Protein AF-A0A368GK93-F1 (afdb_monomer_lite)

Organism: Ancylostoma caninum (NCBI:txid29170)

Radius of gyration: 18.08 Å; chains: 1; bounding box: 50×43×51 Å

Secondary structure (DSSP, 8-state):
--S-GGG--------B---S-HHHHHH-GGGTB-------SS-EEP-HHHHHHHHHHHHHHHHHHHHT-SGGGGS-HHHHHHHHHHHHHHHHHHHHHHHHHHHT-SSEEEETTEEE-TTT---HHHHHHHHHHHHHIIIIIIHHHHHHT--HHHHHHHHHHHHHS----TT--------HHHHHHHHHHHHHHHHHHHHHHHHH-TTS-HHHHHHHHHHHHTTHHHHHHHHHHHHHHHHHHHHTTGGG--SHHHHHHHTTTT---

InterPro domains:
  IPR000536 Nuclear hormone receptor, ligand-binding domain [PF00104] (40-228)
  IPR000536 Nuclear hormone receptor, ligand-binding domain [PS51843] (17-260)
  IPR000536 Nuclear hormone receptor, ligand-binding domain [SM00430] (53-231)
  IPR035500 Nuclear hormone receptor-like domain superfamily [G3DSA:1.10.565.10] (20-251)
  IPR035500 Nuclear hormone receptor-like domain superfamily [SSF48508] (15-231)
  IPR052499 Caenorhabditis elegans Nuclear Hormone Receptors [PTHR47630] (11-260)

Sequence (265 aa):
YCDAPHESYYEATPSCSIDVSIEEAFHFPQKISTRLPTETSNSRQITLTNLKRMWCRLVSHYFEWVGGVPELRLMDVRERIKLVTRQLCKIICLTISFWTYQRGHDGLILGSGICFNPKENQDEVIRNYVNSLASVIHTHVISTFRRIGLTREEYLLLKLVVLFERELNIFITLDVYFLPADRLIMESALTKYRSALVSHVKCSHPDLDHEAVLQRILALLGALPYLEILSQLDNMHLADMILRNNGNMQGRLTNEIHLNSIRID

pLDDT: mean 86.74, std 15.81, range [33.06, 98.12]

Structure (mmCIF, N/CA/C/O backbone):
data_AF-A0A368GK93-F1
#
_entry.id   AF-A0A368GK93-F1
#
loop_
_atom_site.group_PDB
_atom_site.id
_atom_site.type_symbol
_atom_site.label_atom_id
_atom_site.label_alt_id
_atom_site.label_comp_id
_atom_site.label_asym_id
_atom_site.label_entity_id
_atom_site.label_seq_id
_atom_site.pdbx_PDB_ins_code
_atom_site.Cartn_x
_atom_site.Cartn_y
_atom_site.Cartn_z
_atom_site.occupancy
_atom_site.B_iso_or_equiv
_atom_site.auth_seq_id
_atom_site.auth_comp_id
_atom_site.auth_asym_id
_atom_site.auth_atom_id
_atom_site.pdbx_PDB_model_num
ATOM 1 N N . TYR A 1 1 ? 5.737 -15.023 2.058 1.00 43.75 1 TYR A N 1
ATOM 2 C CA . TYR A 1 1 ? 4.668 -15.164 1.050 1.00 43.75 1 TYR A CA 1
ATOM 3 C C . TYR A 1 1 ? 3.451 -14.358 1.516 1.00 43.75 1 TYR A C 1
ATOM 5 O O . TYR A 1 1 ? 2.493 -14.907 2.040 1.00 43.75 1 TYR A O 1
ATOM 13 N N . CYS A 1 2 ? 3.532 -13.025 1.442 1.00 49.34 2 CYS A N 1
ATOM 14 C CA . CYS A 1 2 ? 2.523 -12.118 2.024 1.00 49.34 2 CYS A CA 1
ATOM 15 C C . CYS A 1 2 ? 1.422 -11.733 1.020 1.00 49.34 2 CYS A C 1
ATOM 17 O O . CYS A 1 2 ? 0.350 -11.304 1.421 1.00 49.34 2 CYS A O 1
ATOM 19 N N . ASP A 1 3 ? 1.662 -11.983 -0.273 1.00 53.28 3 ASP A N 1
ATOM 20 C CA . ASP A 1 3 ? 0.740 -11.699 -1.381 1.00 53.28 3 ASP A CA 1
ATOM 21 C C . ASP A 1 3 ? 0.106 -12.982 -1.978 1.00 53.28 3 ASP A C 1
ATOM 23 O O . ASP A 1 3 ? -0.399 -12.969 -3.102 1.00 53.28 3 ASP A O 1
ATOM 27 N N . ALA A 1 4 ? 0.153 -14.112 -1.254 1.00 50.59 4 ALA A N 1
ATOM 28 C CA . ALA A 1 4 ? -0.620 -15.326 -1.560 1.00 50.59 4 ALA A CA 1
ATOM 29 C C . ALA A 1 4 ? -1.392 -15.774 -0.311 1.00 50.59 4 ALA A C 1
ATOM 31 O O . ALA A 1 4 ? -0.887 -16.527 0.524 1.00 50.59 4 ALA A O 1
ATOM 32 N N . PRO A 1 5 ? -2.623 -15.279 -0.147 1.00 46.50 5 PRO A N 1
ATOM 33 C CA . PRO A 1 5 ? -3.379 -15.496 1.077 1.00 46.50 5 PRO A CA 1
ATOM 34 C C . PRO A 1 5 ? -3.780 -16.939 1.367 1.00 46.50 5 PRO A C 1
ATOM 36 O O . PRO A 1 5 ? -4.055 -17.283 2.512 1.00 46.50 5 PRO A O 1
ATOM 39 N N . HIS A 1 6 ? -3.826 -17.767 0.326 1.00 46.34 6 HIS A N 1
ATOM 40 C CA . HIS A 1 6 ? -4.166 -19.185 0.398 1.00 46.34 6 HIS A CA 1
ATOM 41 C C . HIS A 1 6 ? -3.009 -20.053 0.918 1.00 46.34 6 HIS A C 1
ATOM 43 O O . HIS A 1 6 ? -3.220 -21.219 1.222 1.00 46.34 6 HIS A O 1
ATOM 49 N N . GLU A 1 7 ? -1.804 -19.491 1.054 1.00 44.47 7 GLU A N 1
ATOM 50 C CA . GLU A 1 7 ? -0.596 -20.201 1.500 1.00 44.47 7 GLU A CA 1
ATOM 51 C C . GLU A 1 7 ? -0.250 -19.918 2.976 1.00 44.47 7 GLU A C 1
ATOM 53 O O . GLU A 1 7 ? 0.848 -20.212 3.451 1.00 44.47 7 GLU A O 1
ATOM 58 N N . SER A 1 8 ? -1.165 -19.286 3.718 1.00 44.84 8 SER A N 1
ATOM 59 C CA . SER A 1 8 ? -0.974 -18.965 5.133 1.00 44.84 8 SER A CA 1
ATOM 60 C C . SER A 1 8 ? -1.467 -20.101 6.036 1.00 44.84 8 SER A C 1
ATOM 62 O O . SER A 1 8 ? -2.668 -20.326 6.140 1.00 44.84 8 SER A O 1
ATOM 64 N N . TYR A 1 9 ? -0.546 -20.763 6.743 1.00 44.50 9 TYR A N 1
ATOM 65 C CA . TYR A 1 9 ? -0.817 -21.873 7.678 1.00 44.50 9 TYR A CA 1
ATOM 66 C C . TYR A 1 9 ? -1.166 -21.436 9.117 1.00 44.50 9 TYR A C 1
ATOM 68 O O . TYR A 1 9 ? -0.935 -22.181 10.065 1.00 44.50 9 TYR A O 1
ATOM 76 N N . TYR A 1 10 ? -1.660 -20.215 9.315 1.00 45.31 10 TYR A N 1
ATOM 77 C CA . TYR A 1 10 ? -1.874 -19.653 10.654 1.00 45.31 10 TYR A CA 1
ATOM 78 C C . TYR A 1 10 ? -3.334 -19.760 11.103 1.00 45.31 10 TYR A C 1
ATOM 80 O O . TYR A 1 10 ? -4.256 -19.675 10.289 1.00 45.31 10 TYR A O 1
ATOM 88 N N . GLU A 1 11 ? -3.534 -19.931 12.413 1.00 44.00 11 GLU A N 1
ATOM 89 C CA . GLU A 1 11 ? -4.861 -20.013 13.020 1.00 44.00 11 GLU A CA 1
ATOM 90 C C . GLU A 1 11 ? -5.635 -18.695 12.916 1.00 44.00 11 GLU A C 1
ATOM 92 O O . GLU A 1 11 ? -5.134 -17.593 13.154 1.00 44.00 11 GLU A O 1
ATOM 97 N N . ALA A 1 12 ? -6.913 -18.843 12.585 1.00 51.06 12 ALA A N 1
ATOM 98 C CA . ALA A 1 12 ? -7.830 -17.755 12.353 1.00 51.06 12 ALA A CA 1
ATOM 99 C C . ALA A 1 12 ? -8.392 -17.183 13.663 1.00 51.06 12 ALA A C 1
ATOM 101 O O . ALA A 1 12 ? -9.357 -17.729 14.195 1.00 51.06 12 ALA A O 1
ATOM 102 N N . THR A 1 13 ? -7.868 -16.056 14.162 1.00 56.31 13 THR A N 1
ATOM 103 C CA . THR A 1 13 ? -8.457 -15.390 15.342 1.00 56.31 13 THR A CA 1
ATOM 104 C C . THR A 1 13 ? -9.177 -14.079 14.991 1.00 56.31 13 THR A C 1
ATOM 106 O O . THR A 1 13 ? -8.752 -13.329 14.108 1.00 56.31 13 THR A O 1
ATOM 109 N N . PRO A 1 14 ? -10.296 -13.755 15.666 1.00 60.03 14 PRO A N 1
ATOM 110 C CA . PRO A 1 14 ? -10.999 -12.488 15.479 1.00 60.03 14 PRO A CA 1
ATOM 111 C C . PRO A 1 14 ? -10.329 -11.310 16.205 1.00 60.03 14 PRO A C 1
ATOM 113 O O . PRO A 1 14 ? -10.809 -10.181 16.057 1.00 60.03 14 PRO A O 1
ATOM 116 N N . SER A 1 15 ? -9.274 -11.560 16.992 1.00 73.31 15 SER A N 1
ATOM 117 C CA . SER A 1 15 ? -8.585 -10.545 17.786 1.00 73.31 15 SER A CA 1
ATOM 118 C C . SER A 1 15 ? -7.744 -9.617 16.916 1.00 73.31 15 SER A C 1
ATOM 120 O O . SER A 1 15 ? -6.998 -10.052 16.036 1.00 73.31 15 SER A O 1
ATOM 122 N N . CYS A 1 16 ? -7.868 -8.320 17.183 1.00 87.00 16 CYS A N 1
ATOM 123 C CA . CYS A 1 16 ? -6.962 -7.314 16.661 1.00 87.00 16 CYS A CA 1
ATOM 124 C C . CYS A 1 16 ? -6.719 -6.233 17.717 1.00 87.00 16 CYS A C 1
ATOM 126 O O . CYS A 1 16 ? -7.646 -5.852 18.439 1.00 87.00 16 CYS A O 1
ATOM 128 N N . SER A 1 17 ? -5.478 -5.761 17.801 1.00 90.88 17 SER A N 1
ATOM 129 C CA . SER A 1 17 ? -5.040 -4.726 18.730 1.00 90.88 17 SER A CA 1
ATOM 130 C C . SER A 1 17 ? -4.442 -3.548 17.973 1.00 90.88 17 SER A C 1
ATOM 132 O O . SER A 1 17 ? -3.663 -3.716 17.040 1.00 90.88 17 SER A O 1
ATOM 134 N N . ILE A 1 18 ? -4.806 -2.351 18.416 1.00 93.88 18 ILE A N 1
ATOM 135 C CA . ILE A 1 18 ? -4.227 -1.077 17.973 1.00 93.88 18 ILE A CA 1
ATOM 136 C C . ILE A 1 18 ? -3.489 -0.382 19.127 1.00 93.88 18 ILE A C 1
ATOM 138 O O . ILE A 1 18 ? -2.988 0.726 18.966 1.00 93.88 18 ILE A O 1
ATOM 142 N N . ASP A 1 19 ? -3.394 -1.046 20.281 1.00 95.38 19 ASP A N 1
ATOM 143 C CA . ASP A 1 19 ? -2.783 -0.543 21.514 1.00 95.38 19 ASP A CA 1
ATOM 144 C C . ASP A 1 19 ? -1.356 -1.085 21.666 1.00 95.38 19 ASP A C 1
ATOM 146 O O . ASP A 1 19 ? -0.966 -1.633 22.693 1.00 95.38 19 ASP A O 1
ATOM 150 N N . VAL A 1 20 ? -0.585 -0.969 20.588 1.00 94.06 20 VAL A N 1
ATOM 151 C CA . VAL A 1 20 ? 0.824 -1.373 20.477 1.00 94.06 20 VAL A CA 1
ATOM 152 C C . VAL A 1 20 ? 1.620 -0.208 19.893 1.00 94.06 20 VAL A C 1
ATOM 154 O O . VAL A 1 20 ? 1.038 0.633 19.207 1.00 94.06 20 VAL A O 1
ATOM 157 N N . SER A 1 21 ? 2.924 -0.112 20.164 1.00 94.75 21 SER A N 1
ATOM 158 C CA . SER A 1 21 ? 3.746 0.897 19.476 1.00 94.75 21 SER A CA 1
ATOM 159 C C . SER A 1 21 ? 4.031 0.491 18.030 1.00 94.75 21 SER A C 1
ATOM 161 O O . SER A 1 21 ? 3.963 -0.689 17.676 1.00 94.75 21 SER A O 1
ATOM 163 N N . ILE A 1 22 ? 4.408 1.454 17.195 1.00 94.06 22 ILE A N 1
ATOM 164 C CA . ILE A 1 22 ? 4.837 1.210 15.819 1.00 94.06 22 ILE A CA 1
ATOM 165 C C . ILE A 1 22 ? 6.091 0.345 15.749 1.00 94.06 22 ILE A C 1
ATOM 167 O O . ILE A 1 22 ? 6.195 -0.528 14.892 1.00 94.06 22 ILE A O 1
ATOM 171 N N . GLU A 1 23 ? 7.016 0.524 16.690 1.00 92.75 23 GLU A N 1
ATOM 172 C CA . GLU A 1 23 ? 8.227 -0.287 16.802 1.00 92.75 23 GLU A CA 1
ATOM 173 C C . GLU A 1 23 ? 7.872 -1.741 17.121 1.00 92.75 23 GLU A C 1
ATOM 175 O O . GLU A 1 23 ? 8.391 -2.659 16.486 1.00 92.75 23 GLU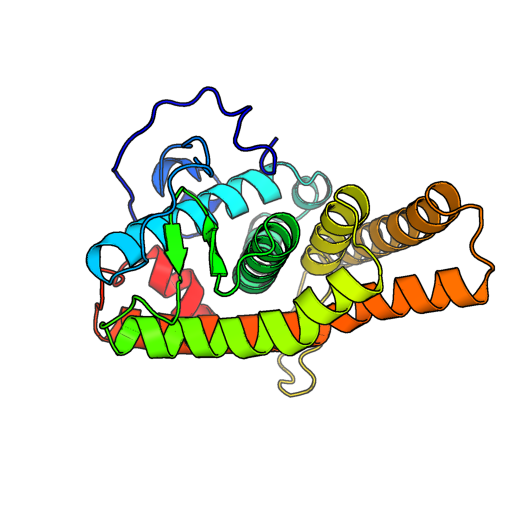 A O 1
ATOM 180 N N . GLU A 1 24 ? 6.961 -1.969 18.069 1.00 92.50 24 GLU A N 1
ATOM 181 C CA . GLU A 1 24 ? 6.497 -3.312 18.410 1.00 92.50 24 GLU A CA 1
ATOM 182 C C . GLU A 1 24 ? 5.725 -3.954 17.261 1.00 92.50 24 GLU A C 1
ATOM 184 O O . GLU A 1 24 ? 5.967 -5.115 16.944 1.00 92.50 24 GLU A O 1
ATOM 189 N N . ALA A 1 25 ? 4.815 -3.208 16.636 1.00 93.06 25 ALA A N 1
ATOM 190 C CA . ALA A 1 25 ? 4.013 -3.661 15.508 1.00 93.06 25 ALA A CA 1
ATOM 191 C C . ALA A 1 25 ? 4.876 -4.034 14.297 1.00 93.06 25 ALA A C 1
ATOM 193 O O . ALA A 1 25 ? 4.627 -5.047 13.648 1.00 93.06 25 ALA A O 1
ATOM 194 N N . PHE A 1 26 ? 5.912 -3.241 14.025 1.00 91.25 26 PHE A N 1
ATOM 195 C CA . PHE A 1 26 ? 6.843 -3.479 12.933 1.00 91.25 26 PHE A CA 1
ATOM 196 C C . PHE A 1 26 ? 7.664 -4.761 13.139 1.00 91.25 26 PHE A C 1
ATOM 198 O O . PHE A 1 26 ? 7.832 -5.542 12.205 1.00 91.25 26 PHE A O 1
ATOM 205 N N . HIS A 1 27 ? 8.162 -5.007 14.357 1.00 89.69 27 HIS A N 1
ATOM 206 C CA . HIS A 1 27 ? 8.935 -6.220 14.658 1.00 89.69 27 HIS A CA 1
ATOM 207 C C . HIS A 1 27 ? 8.051 -7.455 14.874 1.00 89.69 27 HIS A C 1
ATOM 209 O O . HIS A 1 27 ? 8.488 -8.577 14.613 1.00 89.69 27 HIS A O 1
ATOM 215 N N . PHE A 1 28 ? 6.817 -7.260 15.345 1.00 89.88 28 PHE A N 1
ATOM 216 C CA . PHE A 1 28 ? 5.883 -8.325 15.695 1.00 89.88 28 PHE A CA 1
ATOM 217 C C . PHE A 1 28 ? 4.471 -8.048 15.139 1.00 89.88 28 PHE A C 1
ATOM 219 O O . PHE A 1 28 ? 3.548 -7.776 15.917 1.00 89.88 28 PHE A O 1
ATOM 226 N N . PRO A 1 29 ? 4.254 -8.167 13.811 1.00 89.38 29 PRO A N 1
ATOM 227 C CA . PRO A 1 29 ? 2.961 -7.883 13.173 1.00 89.38 29 PRO A CA 1
ATOM 228 C C . PRO A 1 29 ? 1.787 -8.698 13.735 1.00 89.38 29 PRO A C 1
ATOM 230 O O . PRO A 1 29 ? 0.637 -8.251 13.707 1.00 89.38 29 PRO A O 1
ATOM 233 N N . GLN A 1 30 ? 2.070 -9.872 14.305 1.00 86.62 30 GLN A N 1
ATOM 234 C CA . GLN A 1 30 ? 1.096 -10.740 14.965 1.00 86.62 30 GLN A CA 1
ATOM 235 C C . GLN A 1 30 ? 0.475 -10.125 16.226 1.00 86.62 30 GLN A C 1
ATOM 237 O O . GLN A 1 30 ? -0.598 -10.556 16.644 1.00 86.62 30 GLN A O 1
ATOM 242 N N . LYS A 1 31 ? 1.118 -9.115 16.836 1.00 88.38 31 LYS A N 1
ATOM 243 C CA . LYS A 1 31 ? 0.533 -8.359 17.953 1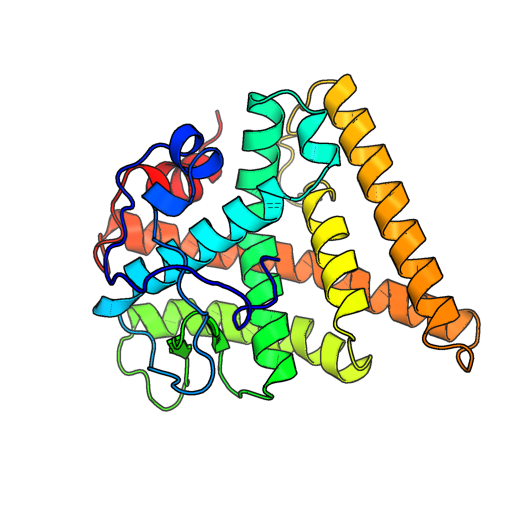.00 88.38 31 LYS A CA 1
ATOM 244 C C . LYS A 1 31 ? -0.642 -7.484 17.501 1.00 88.38 31 LYS A C 1
ATOM 246 O O . LYS A 1 31 ? -1.516 -7.194 18.312 1.00 88.38 31 LYS A O 1
ATOM 251 N N . ILE A 1 32 ? -0.675 -7.081 16.226 1.00 90.00 32 ILE A N 1
ATOM 252 C CA . ILE A 1 32 ? -1.785 -6.312 15.645 1.00 90.00 32 ILE A CA 1
ATOM 253 C C . ILE A 1 32 ? -2.940 -7.242 15.306 1.00 90.00 32 ILE A C 1
ATOM 255 O O . ILE A 1 32 ? -4.084 -6.974 15.654 1.00 90.00 32 ILE A O 1
ATOM 259 N N . SER A 1 33 ? -2.659 -8.330 14.594 1.00 85.25 33 SER A N 1
ATOM 260 C CA . SER A 1 33 ? -3.648 -9.332 14.213 1.00 85.25 33 SER A CA 1
ATOM 261 C C . SER A 1 33 ? -2.936 -10.632 13.872 1.00 85.25 33 SER A C 1
ATOM 263 O O . SER A 1 33 ? -1.869 -10.608 13.264 1.00 85.25 33 SER A O 1
ATOM 265 N N . THR A 1 34 ? -3.520 -11.773 14.235 1.00 73.31 34 THR A N 1
ATOM 266 C CA . THR A 1 34 ? -3.008 -13.070 13.778 1.00 73.31 34 THR A CA 1
ATOM 267 C C . THR A 1 34 ? -3.191 -13.200 12.274 1.00 73.31 34 THR A C 1
ATOM 269 O O . THR A 1 34 ? -4.225 -12.792 11.735 1.00 73.31 34 THR A O 1
ATOM 272 N N . ARG A 1 35 ? -2.234 -13.842 11.608 1.00 63.50 35 ARG A N 1
ATOM 273 C CA . ARG A 1 35 ? -2.302 -14.069 10.171 1.00 63.50 35 ARG A CA 1
ATOM 274 C C . ARG A 1 35 ? -3.505 -14.954 9.845 1.00 63.50 35 ARG A C 1
ATOM 276 O O . ARG A 1 35 ? -3.579 -16.114 10.225 1.00 63.50 35 ARG A O 1
ATOM 283 N N . LEU A 1 36 ? -4.472 -14.379 9.154 1.00 57.16 36 LEU A N 1
ATOM 284 C CA . LEU A 1 36 ? -5.614 -15.092 8.609 1.00 57.16 36 LEU A CA 1
ATOM 285 C C . LEU A 1 36 ? -5.351 -15.353 7.130 1.00 57.16 36 LEU A C 1
ATOM 287 O O . LEU A 1 36 ? -4.729 -14.509 6.476 1.00 57.16 36 LEU A O 1
ATOM 291 N N . PRO A 1 37 ? -5.868 -16.448 6.554 1.00 55.50 37 PRO A N 1
ATOM 292 C CA . PRO A 1 37 ? -6.082 -16.467 5.120 1.00 55.50 37 PRO A CA 1
ATOM 293 C C . PRO A 1 37 ? -6.902 -15.222 4.768 1.00 55.50 37 PRO A C 1
ATOM 295 O O . PRO A 1 37 ? -7.939 -14.962 5.386 1.00 55.50 37 PRO A O 1
ATOM 298 N N . THR A 1 38 ? -6.441 -14.414 3.814 1.00 52.78 38 THR A N 1
ATOM 299 C CA . THR A 1 38 ? -7.261 -13.358 3.204 1.00 52.78 38 THR A CA 1
ATOM 300 C C . THR A 1 38 ? -8.354 -14.077 2.418 1.00 52.78 38 THR A C 1
ATOM 302 O O . THR A 1 38 ? -8.243 -14.300 1.214 1.00 52.78 38 THR A O 1
ATOM 305 N N . GLU A 1 39 ? -9.375 -14.548 3.133 1.00 53.62 39 GLU A N 1
ATOM 306 C CA . GLU A 1 39 ? -10.489 -15.261 2.542 1.00 53.62 39 GLU A CA 1
ATOM 307 C C . GLU A 1 39 ? -11.163 -14.298 1.578 1.00 53.62 39 GLU A C 1
ATOM 309 O O . GLU A 1 39 ? -11.397 -13.127 1.866 1.00 53.62 39 GLU A O 1
ATOM 314 N N . THR A 1 40 ? -11.327 -14.766 0.361 1.00 53.59 40 THR A N 1
ATOM 315 C CA . THR A 1 40 ? -11.512 -13.889 -0.782 1.00 53.59 40 THR A CA 1
ATOM 316 C C . THR A 1 40 ? -12.863 -14.243 -1.433 1.00 53.59 40 THR A C 1
ATOM 318 O O . THR A 1 40 ? -13.526 -13.402 -2.031 1.00 53.59 40 THR A O 1
ATOM 321 N N . SER A 1 41 ? -13.371 -15.454 -1.223 1.00 56.84 41 SER A N 1
ATOM 322 C CA . SER A 1 41 ? -14.670 -15.938 -1.701 1.00 56.84 41 SER A CA 1
ATOM 323 C C . SER A 1 41 ? -15.878 -15.341 -0.962 1.00 56.84 41 SER A C 1
ATOM 325 O O . SER A 1 41 ? -16.886 -15.058 -1.601 1.00 56.84 41 SER A O 1
ATOM 327 N N . ASN A 1 42 ? -15.780 -15.081 0.347 1.00 60.78 42 ASN A N 1
ATOM 328 C CA . ASN A 1 42 ? -16.882 -14.549 1.159 1.00 60.78 42 ASN A CA 1
ATOM 329 C C . ASN A 1 42 ? -16.689 -13.053 1.430 1.00 60.78 42 ASN A C 1
ATOM 331 O O . ASN A 1 42 ? -16.067 -12.667 2.418 1.00 60.78 42 ASN A O 1
ATOM 335 N N . SER A 1 43 ? -17.209 -12.205 0.541 1.00 72.44 43 SER A N 1
ATOM 336 C CA . SER A 1 43 ? -17.075 -10.750 0.668 1.00 72.44 43 SER A CA 1
ATOM 337 C C . SER A 1 43 ? -18.202 -10.180 1.536 1.00 72.44 43 SER A C 1
ATOM 339 O O . SER A 1 43 ? -19.369 -10.232 1.163 1.00 72.44 43 SER A O 1
ATOM 341 N N . ARG A 1 44 ? -17.857 -9.659 2.714 1.00 86.88 44 ARG A N 1
ATOM 342 C CA . ARG A 1 44 ? -18.753 -8.968 3.647 1.00 86.88 44 ARG A CA 1
ATOM 343 C C . ARG A 1 44 ? -18.606 -7.464 3.476 1.00 86.88 44 ARG A C 1
ATOM 345 O O . ARG A 1 44 ? -17.490 -6.964 3.369 1.00 86.88 44 ARG A O 1
ATOM 352 N N . GLN A 1 45 ? -19.717 -6.745 3.544 1.00 91.75 45 GLN A N 1
ATOM 353 C CA . GLN A 1 45 ? -19.706 -5.291 3.466 1.00 91.75 45 GLN A CA 1
ATOM 354 C C . GLN A 1 45 ? -18.934 -4.658 4.638 1.00 91.75 45 GLN A C 1
ATOM 356 O O . GLN A 1 45 ? -19.068 -5.071 5.796 1.00 91.75 45 GLN A O 1
ATOM 361 N N . ILE A 1 46 ? -18.126 -3.642 4.340 1.00 91.88 46 ILE A N 1
ATOM 362 C CA . ILE A 1 46 ? -17.446 -2.805 5.332 1.00 91.88 46 ILE A CA 1
ATOM 363 C C . ILE A 1 46 ? -18.468 -1.994 6.141 1.00 91.88 46 ILE A C 1
ATOM 365 O O . ILE A 1 46 ? -19.376 -1.370 5.595 1.00 91.88 46 ILE A O 1
ATOM 369 N N . THR A 1 47 ? -18.304 -1.992 7.457 1.00 92.62 47 THR A N 1
ATOM 370 C CA . THR A 1 47 ? -19.106 -1.240 8.424 1.00 92.62 47 THR A CA 1
ATOM 371 C C . THR A 1 47 ? -18.190 -0.653 9.493 1.00 92.62 47 THR A C 1
ATOM 373 O O . THR A 1 47 ? -17.051 -1.098 9.656 1.00 92.62 47 THR A O 1
ATOM 376 N N . LEU A 1 48 ? -18.682 0.295 10.297 1.00 92.12 48 LEU A N 1
ATOM 377 C CA . LEU A 1 48 ? -17.923 0.786 11.454 1.00 92.12 48 LEU A CA 1
ATOM 378 C C . LEU A 1 48 ? -17.521 -0.348 12.411 1.00 92.12 48 LEU A C 1
ATOM 380 O O . LEU A 1 48 ? -16.433 -0.324 12.979 1.00 92.12 48 LEU A O 1
ATOM 384 N N . THR A 1 49 ? -18.350 -1.386 12.554 1.00 90.00 49 THR A N 1
ATOM 385 C CA . THR A 1 49 ? -18.076 -2.522 13.449 1.00 90.00 49 THR A CA 1
ATOM 386 C C . THR A 1 49 ? -16.888 -3.372 12.995 1.00 90.00 49 THR A C 1
ATOM 388 O O . THR A 1 49 ? -16.196 -3.955 13.830 1.00 90.00 49 THR A O 1
ATOM 391 N N . ASN A 1 50 ? -16.645 -3.485 11.684 1.00 89.62 50 ASN A N 1
ATOM 392 C CA . ASN A 1 50 ? -15.553 -4.298 11.139 1.00 89.62 50 ASN A CA 1
ATOM 393 C C . ASN A 1 50 ? -14.367 -3.472 10.597 1.00 89.62 50 ASN A C 1
ATOM 395 O O . ASN A 1 50 ? -13.353 -4.073 10.233 1.00 89.62 50 ASN A O 1
ATOM 399 N N . LEU A 1 51 ? -14.443 -2.135 10.646 1.00 91.94 51 LEU A N 1
ATOM 400 C CA . LEU A 1 51 ? -13.389 -1.190 10.255 1.00 91.94 51 LEU A CA 1
ATOM 401 C C . LEU A 1 51 ? -12.048 -1.477 10.940 1.00 91.94 51 LEU A C 1
ATOM 403 O O . LEU A 1 51 ? -11.058 -1.734 10.259 1.00 91.94 51 LEU A O 1
ATOM 407 N N . LYS A 1 52 ? -12.021 -1.522 12.279 1.00 92.38 52 LYS A N 1
ATOM 408 C CA . LYS A 1 52 ? -10.798 -1.801 13.055 1.00 92.38 52 LYS A CA 1
ATOM 409 C C . LYS A 1 52 ? -10.130 -3.107 12.637 1.00 92.38 52 LYS A C 1
ATOM 411 O O . LYS A 1 52 ? -8.917 -3.180 12.468 1.00 92.38 52 LYS A O 1
ATOM 416 N N . ARG A 1 53 ? -10.936 -4.148 12.427 1.00 88.69 53 ARG A N 1
ATOM 417 C CA . ARG A 1 53 ? -10.455 -5.466 12.006 1.00 88.69 53 ARG A CA 1
ATOM 418 C C . ARG A 1 53 ? -9.890 -5.437 10.585 1.00 88.69 53 ARG A C 1
ATOM 420 O O . ARG A 1 53 ? -8.873 -6.079 10.346 1.00 88.69 53 ARG A O 1
ATOM 427 N N . MET A 1 54 ? -10.544 -4.733 9.661 1.00 89.50 54 MET A N 1
ATOM 428 C CA . MET A 1 54 ? -10.042 -4.526 8.299 1.00 89.50 54 MET A CA 1
ATOM 429 C C . MET A 1 54 ? -8.674 -3.835 8.341 1.00 89.50 54 MET A C 1
ATOM 431 O O . MET A 1 54 ? -7.698 -4.380 7.826 1.00 89.50 54 MET A O 1
ATOM 435 N N . TRP A 1 55 ? -8.589 -2.714 9.061 1.00 93.62 55 TRP A N 1
ATOM 436 C CA . TRP A 1 55 ? -7.374 -1.916 9.193 1.00 93.62 55 TRP A CA 1
ATOM 437 C C . TRP A 1 55 ? -6.213 -2.719 9.795 1.00 93.62 55 TRP A C 1
ATOM 439 O O . TRP A 1 55 ? -5.152 -2.829 9.185 1.00 93.62 55 TRP A O 1
ATOM 449 N N . CYS A 1 56 ? -6.438 -3.378 10.938 1.00 91.88 56 CYS A N 1
ATOM 450 C CA . CYS A 1 56 ? -5.429 -4.201 11.612 1.00 91.88 56 CYS A CA 1
ATOM 451 C C . CYS A 1 56 ? -4.820 -5.257 10.690 1.00 91.88 56 CYS A C 1
ATOM 453 O O . CYS A 1 56 ? -3.619 -5.516 10.736 1.00 91.88 56 CYS A O 1
ATOM 455 N N . ARG A 1 57 ? -5.650 -5.895 9.861 1.00 87.75 57 ARG A N 1
ATOM 456 C CA . ARG A 1 57 ? -5.188 -6.947 8.956 1.00 87.75 57 ARG A CA 1
ATOM 457 C C . ARG A 1 57 ? -4.361 -6.375 7.819 1.00 87.75 57 ARG A C 1
ATOM 459 O O . ARG A 1 57 ? -3.302 -6.921 7.536 1.00 87.75 57 ARG A O 1
ATOM 466 N N . LEU A 1 58 ? -4.798 -5.277 7.202 1.00 90.50 58 LEU A N 1
ATOM 467 C CA . LEU A 1 58 ? -4.016 -4.611 6.157 1.00 90.50 58 LEU A CA 1
ATOM 468 C C . LEU A 1 58 ? -2.649 -4.161 6.682 1.00 90.50 58 LEU A C 1
ATOM 470 O O . LEU A 1 58 ? -1.635 -4.426 6.039 1.00 90.50 58 LEU A O 1
ATOM 474 N N . VAL A 1 59 ? -2.609 -3.561 7.874 1.00 93.44 59 VAL A N 1
ATOM 475 C CA . VAL A 1 59 ? -1.364 -3.100 8.504 1.00 93.44 59 VAL A CA 1
ATOM 476 C C . VAL A 1 59 ? -0.464 -4.265 8.914 1.00 93.44 59 VAL A C 1
ATOM 478 O O . VAL A 1 59 ? 0.735 -4.231 8.650 1.00 93.44 59 VAL A O 1
ATOM 481 N N . SER A 1 60 ? -1.024 -5.328 9.497 1.00 91.19 60 SER A N 1
ATOM 482 C CA . SER A 1 60 ? -0.260 -6.532 9.841 1.00 91.19 60 SER A CA 1
ATOM 483 C C . SER A 1 60 ? 0.347 -7.180 8.590 1.00 91.19 60 SER A C 1
ATOM 485 O O . SER A 1 60 ? 1.557 -7.391 8.533 1.00 91.19 60 SER A O 1
ATOM 487 N N . HIS A 1 61 ? -0.449 -7.384 7.532 1.00 87.81 61 HIS A N 1
ATOM 488 C CA . HIS A 1 61 ? 0.037 -7.916 6.255 1.00 87.81 61 HIS A CA 1
ATOM 489 C C . HIS A 1 61 ? 1.110 -7.032 5.615 1.00 87.81 61 HIS A C 1
ATOM 491 O O . HIS A 1 61 ? 2.075 -7.543 5.041 1.00 87.81 61 HIS A O 1
ATOM 497 N N . TYR A 1 62 ? 0.960 -5.711 5.714 1.00 93.75 62 TYR A N 1
ATOM 498 C CA . TYR A 1 62 ? 1.971 -4.772 5.256 1.00 93.75 62 TYR A CA 1
ATOM 499 C C . TYR A 1 62 ? 3.290 -4.950 6.018 1.00 93.75 62 TYR A C 1
ATOM 501 O O . TYR A 1 62 ? 4.336 -5.097 5.381 1.00 93.75 62 TYR A O 1
ATOM 509 N N . PHE A 1 63 ? 3.253 -5.009 7.354 1.00 93.62 63 PHE A N 1
ATOM 510 C CA . PHE A 1 63 ? 4.463 -5.199 8.155 1.00 93.62 63 PHE A CA 1
ATOM 511 C C . PHE A 1 63 ? 5.123 -6.569 7.938 1.00 93.62 63 PHE A C 1
ATOM 513 O O . PHE A 1 63 ? 6.348 -6.659 7.842 1.00 93.62 63 PHE A O 1
ATOM 520 N N . GLU A 1 64 ? 4.337 -7.631 7.750 1.00 90.25 64 GLU A N 1
ATOM 521 C CA . GLU A 1 64 ? 4.868 -8.935 7.335 1.00 90.25 64 GLU A CA 1
ATOM 522 C C . GLU A 1 64 ? 5.560 -8.862 5.966 1.00 90.25 64 GLU A C 1
ATOM 524 O O . GLU A 1 64 ? 6.617 -9.462 5.762 1.00 90.25 64 GLU A O 1
ATOM 529 N N . TRP A 1 65 ? 4.969 -8.143 5.006 1.00 92.69 65 TRP A N 1
ATOM 530 C CA . TRP A 1 65 ? 5.531 -7.981 3.665 1.00 92.69 65 TRP A CA 1
ATOM 531 C C . TRP A 1 65 ? 6.864 -7.228 3.689 1.00 92.69 65 TRP A C 1
ATOM 533 O O . TRP A 1 65 ? 7.845 -7.733 3.138 1.00 92.69 65 TRP A O 1
ATOM 543 N N . VAL A 1 66 ? 6.944 -6.083 4.376 1.00 94.12 66 VAL A N 1
ATOM 544 C CA . VAL A 1 66 ? 8.205 -5.322 4.483 1.00 94.12 66 VAL A CA 1
ATOM 545 C C . VAL A 1 66 ? 9.288 -6.101 5.235 1.00 94.12 66 VAL A C 1
ATOM 547 O O . VAL A 1 66 ? 10.456 -6.006 4.872 1.00 94.12 66 VAL A O 1
ATOM 550 N N . GLY A 1 67 ? 8.935 -6.955 6.205 1.00 91.38 67 GLY A N 1
ATOM 551 C CA . GLY A 1 67 ? 9.896 -7.853 6.866 1.00 91.38 67 GLY A CA 1
ATOM 552 C C . GLY A 1 67 ? 10.584 -8.846 5.909 1.00 91.38 67 GLY A C 1
ATOM 553 O O . GLY A 1 67 ? 11.685 -9.344 6.183 1.00 91.38 67 GLY A O 1
ATOM 554 N N . GLY A 1 68 ? 9.960 -9.111 4.757 1.00 91.25 68 GLY A N 1
ATOM 555 C CA . GLY A 1 68 ? 10.509 -9.921 3.671 1.00 91.25 68 GLY A CA 1
ATOM 556 C C . GLY A 1 68 ? 11.419 -9.169 2.692 1.00 91.25 68 GLY A C 1
ATOM 557 O O . GLY A 1 68 ? 12.058 -9.823 1.870 1.00 91.25 68 GLY A O 1
ATOM 558 N N . VAL A 1 69 ? 11.506 -7.836 2.761 1.00 95.62 69 VAL A N 1
ATOM 559 C CA . VAL A 1 69 ? 12.302 -7.024 1.825 1.00 95.62 69 VAL A CA 1
ATOM 560 C C . VAL A 1 69 ? 13.767 -6.988 2.283 1.00 95.62 69 VAL A C 1
ATOM 562 O O . VAL A 1 69 ? 14.057 -6.487 3.373 1.00 95.62 69 VAL A O 1
ATOM 565 N N . PRO A 1 70 ? 14.717 -7.517 1.490 1.00 95.38 70 PRO A N 1
ATOM 566 C CA . PRO A 1 70 ? 16.087 -7.716 1.951 1.00 95.38 70 PRO A CA 1
ATOM 567 C C . PRO A 1 70 ? 16.843 -6.404 2.172 1.00 95.38 70 PRO A C 1
ATOM 569 O O . PRO A 1 70 ? 17.601 -6.309 3.134 1.00 95.38 70 PRO A O 1
ATOM 572 N N . GLU A 1 71 ? 16.621 -5.379 1.346 1.00 96.31 71 GLU A N 1
ATOM 573 C CA . GLU A 1 71 ? 17.337 -4.102 1.457 1.00 96.31 71 GLU A CA 1
ATOM 574 C C . GLU A 1 71 ? 17.018 -3.368 2.766 1.00 96.31 71 GLU A C 1
ATOM 576 O O . GLU A 1 71 ? 17.898 -2.737 3.344 1.00 96.31 71 GLU A O 1
ATOM 581 N N . LEU A 1 72 ? 15.810 -3.541 3.315 1.00 95.19 72 LEU A N 1
ATOM 582 C CA . LEU A 1 72 ? 15.449 -2.971 4.615 1.00 95.19 72 LEU A CA 1
ATOM 583 C C . LEU A 1 72 ? 16.277 -3.561 5.771 1.00 95.19 72 LEU A C 1
ATOM 585 O O . LEU A 1 72 ? 16.376 -2.959 6.836 1.00 95.19 72 LEU A O 1
ATOM 589 N N . ARG A 1 73 ? 16.901 -4.734 5.609 1.00 94.94 73 ARG A N 1
ATOM 590 C CA . ARG A 1 73 ? 17.781 -5.311 6.644 1.00 94.94 73 ARG A CA 1
ATOM 591 C C . ARG A 1 73 ? 19.130 -4.604 6.734 1.00 94.94 73 ARG A C 1
ATOM 593 O O . ARG A 1 73 ? 19.816 -4.769 7.735 1.00 94.94 73 ARG A O 1
ATOM 600 N N . LEU A 1 74 ? 19.496 -3.858 5.695 1.00 96.12 74 LEU A N 1
ATOM 601 C CA . LEU A 1 74 ? 20.749 -3.110 5.615 1.00 96.12 74 LEU A CA 1
ATOM 602 C C . LEU A 1 74 ? 20.627 -1.708 6.225 1.00 96.12 74 LEU A C 1
ATOM 604 O O . LEU A 1 74 ? 21.643 -1.059 6.447 1.00 96.12 74 LEU A O 1
ATOM 608 N N . MET A 1 75 ? 19.397 -1.250 6.460 1.00 94.94 75 MET A N 1
ATOM 609 C CA . MET A 1 75 ? 19.098 0.079 6.980 1.00 94.94 75 MET A CA 1
ATOM 610 C C . MET A 1 75 ? 19.163 0.130 8.506 1.00 94.94 75 MET A C 1
ATOM 612 O O . MET A 1 75 ? 18.888 -0.869 9.184 1.00 94.94 75 MET A O 1
ATOM 616 N N . ASP A 1 76 ? 19.431 1.319 9.046 1.00 95.00 76 ASP A N 1
ATOM 617 C CA . ASP A 1 76 ? 19.233 1.587 10.469 1.00 95.00 76 ASP A CA 1
ATOM 618 C C . ASP A 1 76 ? 17.763 1.357 10.861 1.00 95.00 76 ASP A C 1
ATOM 620 O O . ASP A 1 76 ? 16.835 1.642 10.100 1.00 95.00 76 ASP A O 1
ATOM 624 N N . VAL A 1 77 ? 17.528 0.841 12.073 1.00 92.38 77 VAL A N 1
ATOM 625 C CA . VAL A 1 77 ? 16.179 0.511 12.561 1.00 92.38 77 VAL A CA 1
ATOM 626 C C . VAL A 1 77 ? 15.239 1.717 12.518 1.00 92.38 77 VAL A C 1
ATOM 628 O O . VAL A 1 77 ? 14.078 1.557 12.132 1.00 92.38 77 VAL A O 1
ATOM 631 N N . ARG A 1 78 ? 15.712 2.912 12.891 1.00 91.50 78 ARG A N 1
ATOM 632 C CA . ARG A 1 78 ? 14.876 4.118 12.937 1.00 91.50 78 ARG A CA 1
ATOM 633 C C . ARG A 1 78 ? 14.572 4.621 11.534 1.00 91.50 78 ARG A C 1
ATOM 635 O O . ARG A 1 78 ? 13.422 4.938 11.240 1.00 91.50 78 ARG A O 1
ATOM 642 N N . GLU A 1 79 ? 15.575 4.641 10.659 1.00 90.81 79 GLU A N 1
ATOM 643 C CA . GLU A 1 79 ? 15.412 5.026 9.252 1.00 90.81 79 GLU A CA 1
ATOM 644 C C . GLU A 1 79 ? 14.483 4.060 8.511 1.00 90.81 79 GLU A C 1
ATOM 646 O O . GLU A 1 79 ? 13.595 4.476 7.766 1.00 90.81 79 GLU A O 1
ATOM 651 N N . ARG A 1 80 ? 14.591 2.764 8.802 1.00 92.31 80 ARG A N 1
ATOM 652 C CA . ARG A 1 80 ? 13.676 1.747 8.290 1.00 92.31 80 ARG A CA 1
ATOM 653 C C . ARG A 1 80 ? 12.240 1.995 8.725 1.00 92.31 80 ARG A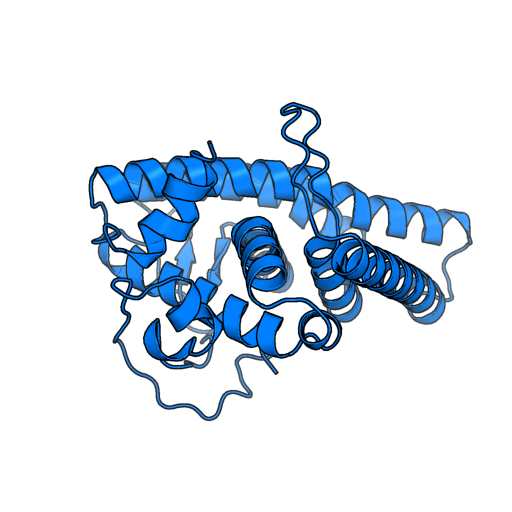 C 1
ATOM 655 O O . ARG A 1 80 ? 11.366 2.028 7.863 1.00 92.31 80 ARG A O 1
ATOM 662 N N . ILE A 1 81 ? 11.987 2.173 10.027 1.00 92.12 81 ILE A N 1
ATOM 663 C CA . ILE A 1 81 ? 10.638 2.451 10.554 1.00 92.12 81 ILE A CA 1
ATOM 664 C C . ILE A 1 81 ? 10.079 3.733 9.930 1.00 92.12 81 ILE A C 1
ATOM 666 O O . ILE A 1 81 ? 8.921 3.757 9.512 1.00 92.12 81 ILE A O 1
ATOM 670 N N . LYS A 1 82 ? 10.906 4.772 9.782 1.00 90.31 82 LYS A N 1
ATOM 671 C CA . LYS A 1 82 ? 10.536 6.022 9.109 1.00 90.31 82 LYS A CA 1
ATOM 672 C C . LYS A 1 82 ? 10.075 5.771 7.670 1.00 90.31 82 LYS A C 1
ATOM 674 O O . LYS A 1 82 ? 8.997 6.230 7.296 1.00 90.31 82 LYS A O 1
ATOM 679 N N . LEU A 1 83 ? 10.845 5.014 6.884 1.00 91.69 83 LEU A N 1
ATOM 680 C CA . LEU A 1 83 ? 10.491 4.668 5.506 1.00 91.69 83 LEU A CA 1
ATOM 681 C C . LEU A 1 83 ? 9.190 3.860 5.441 1.00 91.69 83 LEU A C 1
ATOM 683 O O . LEU A 1 83 ? 8.259 4.249 4.737 1.00 91.69 83 LEU A O 1
ATOM 687 N N . VAL A 1 84 ? 9.099 2.754 6.188 1.00 92.56 84 VAL A N 1
ATOM 688 C CA . VAL A 1 84 ? 7.931 1.869 6.086 1.00 92.56 84 VAL A CA 1
ATOM 689 C C . VAL A 1 84 ? 6.651 2.537 6.572 1.00 92.56 84 VAL A C 1
ATOM 691 O O . VAL A 1 84 ? 5.596 2.294 5.997 1.00 92.56 84 VAL A O 1
ATOM 694 N N . THR A 1 85 ? 6.711 3.416 7.566 1.00 91.31 85 THR A N 1
ATOM 695 C CA . THR A 1 85 ? 5.514 4.119 8.049 1.00 91.31 85 THR A CA 1
ATOM 696 C C . THR A 1 85 ? 4.976 5.078 6.992 1.00 91.31 85 THR A C 1
ATOM 698 O O . THR A 1 85 ? 3.775 5.117 6.746 1.00 91.31 85 THR A O 1
ATOM 701 N N . ARG A 1 86 ? 5.865 5.793 6.294 1.00 89.19 86 ARG A N 1
ATOM 702 C CA . ARG A 1 86 ? 5.495 6.753 5.240 1.00 89.19 86 ARG A CA 1
ATOM 703 C C . ARG A 1 86 ? 4.902 6.101 4.001 1.00 89.19 86 ARG A C 1
ATOM 705 O O . ARG A 1 86 ? 4.042 6.673 3.342 1.00 89.19 86 ARG A O 1
ATOM 712 N N . GLN A 1 87 ? 5.362 4.900 3.670 1.00 92.38 87 GLN A N 1
ATOM 713 C CA . GLN A 1 87 ? 4.893 4.181 2.485 1.00 92.38 87 GLN A CA 1
ATOM 714 C C . GLN A 1 87 ? 3.654 3.324 2.753 1.00 92.38 87 GLN A C 1
ATOM 716 O O . GLN A 1 87 ? 3.044 2.823 1.810 1.00 92.38 87 GLN A O 1
ATOM 721 N N . LEU A 1 88 ? 3.257 3.171 4.020 1.00 94.19 88 LEU A N 1
ATOM 722 C CA . LEU A 1 88 ? 2.195 2.264 4.446 1.00 94.19 88 LEU A CA 1
ATOM 723 C C . LEU A 1 88 ? 0.890 2.501 3.680 1.00 94.19 88 LEU A C 1
ATOM 725 O O . LEU A 1 88 ? 0.397 1.582 3.025 1.00 94.19 88 LEU A O 1
ATOM 729 N N . CYS A 1 89 ? 0.361 3.727 3.695 1.00 94.00 89 CYS A N 1
ATOM 730 C CA . CYS A 1 89 ? -0.936 4.019 3.078 1.00 94.00 89 CYS A CA 1
ATOM 731 C C . CYS A 1 89 ? -0.890 3.844 1.553 1.00 94.00 89 CYS A C 1
ATOM 733 O O . CYS A 1 89 ? -1.801 3.253 0.971 1.00 94.00 89 CYS A O 1
ATOM 735 N N . LYS A 1 90 ? 0.212 4.248 0.905 1.00 94.81 90 LYS A N 1
ATOM 736 C CA . LYS A 1 90 ? 0.437 4.048 -0.538 1.00 94.81 90 LYS A CA 1
ATOM 737 C C . LYS A 1 90 ? 0.424 2.574 -0.919 1.00 94.81 90 LYS A C 1
ATOM 739 O O . LYS A 1 90 ? -0.274 2.177 -1.852 1.00 94.81 90 LYS A O 1
ATOM 744 N N . ILE A 1 91 ? 1.169 1.750 -0.186 1.00 96.31 91 ILE A N 1
ATOM 745 C CA . ILE A 1 91 ? 1.283 0.315 -0.460 1.00 96.31 91 ILE A CA 1
ATOM 746 C C . ILE A 1 91 ? -0.034 -0.411 -0.168 1.00 96.31 91 ILE A C 1
ATOM 748 O O . ILE A 1 91 ? -0.426 -1.298 -0.935 1.00 96.31 91 ILE A O 1
ATOM 752 N N . ILE A 1 92 ? -0.747 -0.031 0.896 1.00 95.31 92 ILE A N 1
ATOM 753 C CA . ILE A 1 92 ? -2.078 -0.569 1.196 1.00 95.31 92 ILE A CA 1
ATOM 754 C C . ILE A 1 92 ? -3.065 -0.208 0.077 1.00 95.31 92 ILE A C 1
ATOM 756 O O . ILE A 1 92 ? -3.718 -1.102 -0.463 1.00 95.31 92 ILE A O 1
ATOM 760 N N . CYS A 1 93 ? -3.117 1.055 -0.352 1.00 96.75 93 CYS A N 1
ATOM 761 C CA . CYS A 1 93 ? -3.992 1.496 -1.442 1.00 96.75 93 CYS A CA 1
ATOM 762 C C . CYS A 1 93 ? -3.653 0.819 -2.779 1.00 96.75 93 CYS A C 1
ATOM 764 O O . CYS A 1 93 ? -4.554 0.400 -3.511 1.00 96.75 93 CYS A O 1
ATOM 766 N N . LEU A 1 94 ? -2.365 0.635 -3.086 1.00 97.38 94 LEU A N 1
ATOM 767 C CA . LEU A 1 94 ? -1.915 -0.121 -4.256 1.00 97.38 94 LEU A CA 1
ATOM 768 C C . LEU A 1 94 ? -2.371 -1.589 -4.186 1.00 97.38 94 LEU A C 1
ATOM 770 O O . LEU A 1 94 ? -2.814 -2.159 -5.183 1.00 97.38 94 LEU A O 1
ATOM 774 N N . THR A 1 95 ? -2.314 -2.194 -3.000 1.00 95.56 95 THR A N 1
ATOM 775 C CA . THR A 1 95 ? -2.765 -3.573 -2.765 1.00 95.56 95 THR A CA 1
ATOM 776 C C . THR A 1 95 ? -4.278 -3.711 -2.946 1.00 95.56 95 THR A C 1
ATOM 778 O O . THR A 1 95 ? -4.725 -4.610 -3.658 1.00 95.56 95 THR A O 1
ATOM 781 N N . ILE A 1 96 ? -5.067 -2.787 -2.390 1.00 95.12 96 ILE A N 1
ATOM 782 C CA . ILE A 1 96 ? -6.524 -2.716 -2.602 1.00 95.12 96 ILE A CA 1
ATOM 783 C C . ILE A 1 96 ? -6.842 -2.562 -4.095 1.00 95.12 96 ILE A C 1
ATOM 785 O O . ILE A 1 96 ? -7.701 -3.272 -4.625 1.00 95.12 96 ILE A O 1
ATOM 789 N N . SER A 1 97 ? -6.119 -1.682 -4.793 1.00 97.06 97 SER A N 1
ATOM 790 C CA . SER A 1 97 ? -6.297 -1.435 -6.230 1.00 97.06 97 SER A CA 1
ATOM 791 C C . SER A 1 97 ? -6.058 -2.699 -7.055 1.00 97.06 97 SER A C 1
ATOM 793 O O . SER A 1 97 ? -6.882 -3.052 -7.898 1.00 97.06 97 SER A O 1
ATOM 795 N N . PHE A 1 98 ? -4.965 -3.418 -6.781 1.00 96.06 98 PHE A N 1
ATOM 796 C CA . PHE A 1 98 ? -4.627 -4.656 -7.482 1.00 96.06 98 PHE A CA 1
ATOM 797 C C . PHE A 1 98 ? -5.677 -5.750 -7.273 1.00 96.06 98 PHE A C 1
ATOM 799 O O . PHE A 1 98 ? -6.153 -6.332 -8.246 1.00 96.06 98 PHE A O 1
ATOM 806 N N . TRP A 1 99 ? -6.094 -6.008 -6.029 1.00 92.81 99 TRP A N 1
ATOM 807 C CA . TRP A 1 99 ? -7.091 -7.048 -5.752 1.00 92.81 99 TRP A CA 1
ATOM 808 C C . TRP A 1 99 ? -8.477 -6.705 -6.294 1.00 92.81 99 TRP A C 1
ATOM 810 O O . TRP A 1 99 ? -9.195 -7.594 -6.752 1.00 92.81 99 TRP A O 1
ATOM 820 N N . THR A 1 100 ? -8.845 -5.424 -6.285 1.00 94.25 100 THR A N 1
ATOM 821 C CA . THR A 1 100 ? -10.090 -4.947 -6.899 1.00 94.25 100 THR A CA 1
ATOM 822 C C . THR A 1 100 ? -10.052 -5.137 -8.418 1.00 94.25 100 THR A C 1
ATOM 824 O O . THR A 1 100 ? -11.005 -5.669 -8.988 1.00 94.25 100 THR A O 1
ATOM 827 N N . TYR A 1 101 ? -8.929 -4.795 -9.062 1.00 95.62 101 TYR A N 1
ATOM 828 C CA . TYR A 1 101 ? -8.693 -5.030 -10.489 1.00 95.62 101 TYR A CA 1
ATOM 829 C C . TYR A 1 101 ? -8.783 -6.517 -10.855 1.00 95.62 101 TYR A C 1
ATOM 831 O O . TYR A 1 101 ? -9.570 -6.874 -11.728 1.00 95.62 101 TYR A O 1
ATOM 839 N N . GLN A 1 102 ? -8.045 -7.382 -10.151 1.00 92.69 102 GLN A N 1
ATOM 840 C CA . GLN A 1 102 ? -8.004 -8.830 -10.405 1.00 92.69 102 GLN A CA 1
ATOM 841 C C . GLN A 1 102 ? -9.383 -9.493 -10.332 1.00 92.69 102 GLN A C 1
ATOM 843 O O . GLN A 1 102 ? -9.627 -10.504 -10.983 1.00 92.69 102 GLN A O 1
ATOM 848 N N . ARG A 1 103 ? -10.291 -8.932 -9.530 1.00 89.31 103 ARG A N 1
ATOM 849 C CA . ARG A 1 103 ? -11.641 -9.465 -9.318 1.00 89.31 103 ARG A CA 1
ATOM 850 C C . ARG A 1 103 ? -12.708 -8.816 -10.182 1.00 89.31 103 ARG A C 1
ATOM 852 O O . ARG A 1 103 ? -13.845 -9.272 -10.147 1.00 89.31 103 ARG A O 1
ATOM 859 N N . GLY A 1 104 ? -12.374 -7.740 -10.893 1.00 90.75 104 GLY A N 1
ATOM 860 C CA . GLY A 1 104 ? -13.356 -6.947 -11.628 1.00 90.75 104 GLY A CA 1
ATOM 861 C C . GLY A 1 104 ? -14.488 -6.416 -10.740 1.00 90.75 104 GLY A C 1
ATOM 862 O O . GLY A 1 104 ? -15.613 -6.308 -11.210 1.00 90.75 104 GLY A O 1
ATOM 863 N N . HIS A 1 105 ? -14.217 -6.131 -9.460 1.00 90.00 105 HIS A N 1
ATOM 864 C CA . HIS A 1 105 ? -15.247 -5.691 -8.511 1.00 90.00 105 HIS A CA 1
ATOM 865 C C . HIS A 1 105 ? -15.560 -4.201 -8.695 1.00 90.00 105 HIS A C 1
ATOM 867 O O . HIS A 1 105 ? -14.640 -3.387 -8.743 1.00 90.00 105 HIS A O 1
ATOM 873 N N . ASP A 1 106 ? -16.845 -3.839 -8.761 1.00 88.56 106 ASP A N 1
ATOM 874 C CA . ASP A 1 106 ? -17.298 -2.456 -9.009 1.00 88.56 106 ASP A CA 1
ATOM 875 C C . ASP A 1 106 ? -17.044 -1.503 -7.828 1.00 88.56 106 ASP A C 1
ATOM 877 O O . ASP A 1 1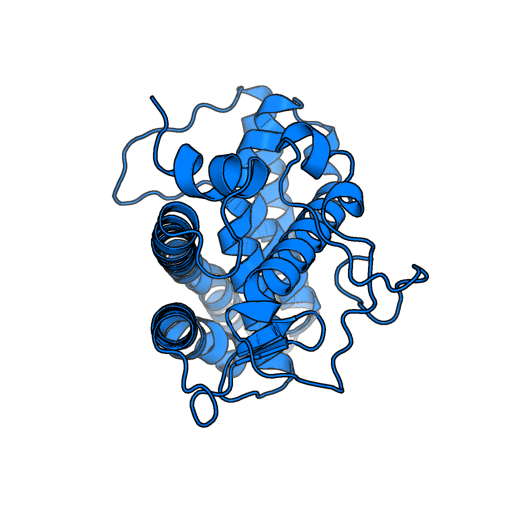06 ? -16.950 -0.291 -8.006 1.00 88.56 106 ASP A O 1
ATOM 881 N N . GLY A 1 107 ? -16.944 -2.032 -6.608 1.00 92.12 107 GLY A N 1
ATOM 882 C CA . GLY A 1 107 ? -16.574 -1.259 -5.422 1.00 92.12 107 GLY A CA 1
ATOM 883 C C . GLY A 1 107 ? -15.098 -1.436 -5.073 1.00 92.12 107 GLY A C 1
ATOM 884 O O . GLY A 1 107 ? -14.259 -1.370 -5.961 1.00 92.12 107 GLY A O 1
ATOM 885 N N . LEU A 1 108 ? -14.754 -1.684 -3.805 1.00 93.81 108 LEU A N 1
ATOM 886 C CA . LEU A 1 108 ? -13.366 -1.964 -3.399 1.00 93.81 108 LEU A CA 1
ATOM 887 C C . LEU A 1 108 ? -13.235 -3.295 -2.659 1.00 93.81 108 LEU A C 1
ATOM 889 O O . LEU A 1 108 ? -14.077 -3.649 -1.836 1.00 93.81 108 LEU A O 1
ATOM 893 N N . ILE A 1 109 ? -12.147 -4.015 -2.920 1.00 91.38 109 ILE A N 1
ATOM 894 C CA . ILE A 1 109 ? -11.741 -5.198 -2.159 1.00 91.38 109 ILE A CA 1
ATOM 895 C C . ILE A 1 109 ? -10.730 -4.755 -1.101 1.00 91.38 109 ILE A C 1
ATOM 897 O O . ILE A 1 109 ? -9.557 -4.549 -1.396 1.00 91.38 109 ILE A O 1
ATOM 901 N N . LEU A 1 110 ? -11.193 -4.623 0.143 1.00 88.06 110 LEU A N 1
ATOM 902 C CA . LEU A 1 110 ? -10.402 -4.133 1.282 1.00 88.06 110 LEU A CA 1
ATOM 903 C C . LEU A 1 110 ? -9.605 -5.255 1.974 1.00 88.06 110 LEU A C 1
ATOM 905 O O . LEU A 1 110 ? -8.946 -5.037 2.985 1.00 88.06 110 LEU A O 1
ATOM 909 N N . GLY A 1 111 ? -9.670 -6.469 1.424 1.00 78.00 111 GLY A N 1
ATOM 910 C CA . GLY A 1 111 ? -9.001 -7.653 1.943 1.00 78.00 111 GLY A CA 1
ATOM 911 C C . GLY A 1 111 ? -9.759 -8.340 3.082 1.00 78.00 111 GLY A C 1
ATOM 912 O O . GLY A 1 111 ? -10.701 -7.825 3.675 1.00 78.00 111 GLY A O 1
ATOM 913 N N . SER A 1 112 ? -9.324 -9.557 3.394 1.00 71.06 112 SER A N 1
ATOM 914 C CA . SER A 1 112 ? -9.774 -10.376 4.528 1.00 71.06 112 SER A CA 1
ATOM 915 C C . SER A 1 112 ? -11.279 -10.644 4.571 1.00 71.06 112 SER A C 1
ATOM 917 O O . SER A 1 112 ? -11.897 -10.581 5.638 1.00 71.06 112 SER A O 1
ATOM 919 N N . GLY A 1 113 ? -11.867 -10.894 3.403 1.00 75.62 113 GLY A N 1
ATOM 920 C CA . GLY A 1 113 ? -13.299 -11.116 3.240 1.00 75.62 113 GLY A CA 1
ATOM 921 C C . GLY A 1 113 ? -14.126 -9.855 3.451 1.00 75.62 113 GLY A C 1
ATOM 922 O O . GLY A 1 113 ? -15.318 -9.964 3.702 1.00 75.62 113 GLY A O 1
ATOM 923 N N . ILE A 1 114 ? -13.520 -8.665 3.404 1.00 86.25 114 ILE A N 1
ATOM 924 C CA . ILE A 1 114 ? -14.220 -7.387 3.519 1.00 86.25 114 ILE A CA 1
ATOM 925 C C . ILE A 1 114 ? -14.149 -6.663 2.177 1.00 86.25 114 ILE A C 1
ATOM 927 O O . ILE A 1 114 ? -13.085 -6.522 1.567 1.00 86.25 114 ILE A O 1
ATOM 931 N N . CYS A 1 115 ? -15.301 -6.205 1.710 1.00 91.19 115 CYS A N 1
ATOM 932 C CA . CYS A 1 115 ? -15.431 -5.387 0.521 1.00 91.19 115 CYS A CA 1
ATOM 933 C C . CYS A 1 115 ? -16.284 -4.157 0.812 1.00 91.19 115 CYS A C 1
ATOM 935 O O . CYS A 1 115 ? -16.957 -4.046 1.835 1.00 91.19 115 CYS A O 1
ATOM 937 N N . PHE A 1 116 ? -16.247 -3.231 -0.125 1.00 92.50 116 PHE A N 1
ATOM 938 C CA . PHE A 1 116 ? -17.200 -2.154 -0.231 1.00 92.50 116 PHE A CA 1
ATOM 939 C C . PHE A 1 116 ? -17.993 -2.348 -1.512 1.00 92.50 116 PHE A C 1
ATOM 941 O O . PHE A 1 116 ? -17.403 -2.480 -2.583 1.00 92.50 116 PHE A O 1
ATOM 948 N N . ASN A 1 117 ? -19.313 -2.366 -1.401 1.00 90.62 117 ASN A N 1
ATOM 949 C CA . ASN A 1 117 ? -20.247 -2.209 -2.503 1.00 90.62 117 ASN A CA 1
ATOM 950 C C . ASN A 1 117 ? -20.993 -0.872 -2.322 1.00 90.62 117 ASN A C 1
ATOM 952 O O . ASN A 1 117 ? -21.696 -0.717 -1.314 1.00 90.62 117 ASN A O 1
ATOM 956 N N . PRO A 1 118 ? -20.882 0.085 -3.265 1.00 84.62 118 PRO A N 1
ATOM 957 C CA . PRO A 1 118 ? -21.542 1.386 -3.148 1.00 84.62 118 PRO A CA 1
ATOM 958 C C . PRO A 1 118 ? -23.073 1.287 -3.095 1.00 84.62 118 PRO A C 1
ATOM 960 O O . PRO A 1 118 ? -23.718 2.192 -2.575 1.00 84.62 118 PRO A O 1
ATOM 963 N N . LYS A 1 119 ? -23.660 0.186 -3.584 1.00 85.69 119 LYS A N 1
ATOM 964 C CA . LYS A 1 119 ? -25.115 -0.043 -3.576 1.00 85.69 119 LYS A CA 1
ATOM 965 C C . LYS A 1 119 ? -25.650 -0.552 -2.233 1.00 85.69 119 LYS A C 1
ATOM 967 O O . LYS A 1 119 ? -26.852 -0.498 -2.008 1.00 85.69 119 LYS A O 1
ATOM 972 N N . GLU A 1 120 ? -24.781 -1.054 -1.354 1.00 82.88 120 GLU A N 1
ATOM 973 C CA . GLU A 1 120 ? -25.181 -1.751 -0.121 1.00 82.88 120 GLU A CA 1
ATOM 974 C C . GLU A 1 120 ? -24.829 -0.983 1.163 1.00 82.88 120 GLU A C 1
ATOM 976 O O . GLU A 1 120 ? -25.330 -1.327 2.231 1.00 82.88 120 GLU A O 1
ATOM 981 N N . ASN A 1 121 ? -23.962 0.042 1.112 1.00 72.25 121 ASN A N 1
ATOM 982 C CA . ASN A 1 121 ? -23.550 0.751 2.329 1.00 72.25 121 ASN A CA 1
ATOM 983 C C . ASN A 1 121 ? -24.494 1.891 2.714 1.00 72.25 121 ASN A C 1
ATOM 985 O O . ASN A 1 121 ? -24.576 2.906 2.017 1.00 72.25 121 ASN A O 1
ATOM 989 N N . GLN A 1 122 ? -25.126 1.768 3.879 1.00 72.50 122 GLN A N 1
ATOM 990 C CA . GLN A 1 122 ? -25.952 2.837 4.437 1.00 72.50 122 GLN A CA 1
ATOM 991 C C . GLN A 1 122 ? -25.194 3.753 5.409 1.00 72.50 122 GLN A C 1
ATOM 993 O O . GLN A 1 122 ? -25.620 4.891 5.599 1.00 72.50 122 GLN A O 1
ATOM 998 N N . ASP A 1 123 ? -24.052 3.320 5.953 1.00 87.94 123 ASP A N 1
ATOM 999 C CA . ASP A 1 123 ? -23.253 4.111 6.892 1.00 87.94 123 ASP A CA 1
ATOM 1000 C C . ASP A 1 123 ? -22.547 5.266 6.169 1.00 87.94 123 ASP A C 1
ATOM 1002 O O . ASP A 1 123 ? -21.736 5.057 5.265 1.00 87.94 123 ASP A O 1
ATOM 1006 N N . GLU A 1 124 ? -22.877 6.500 6.547 1.00 90.50 124 GLU A N 1
ATOM 1007 C CA . GLU A 1 124 ? -22.363 7.700 5.887 1.00 90.50 124 GLU A CA 1
ATOM 1008 C C . GLU A 1 124 ? -20.864 7.917 6.115 1.00 90.50 124 GLU A C 1
ATOM 1010 O O . GLU A 1 124 ? -20.165 8.321 5.187 1.00 90.50 124 GLU A O 1
ATOM 1015 N N . VAL A 1 125 ? -20.349 7.595 7.305 1.00 91.94 125 VAL A N 1
ATOM 1016 C CA . VAL A 1 125 ? -18.928 7.762 7.641 1.00 91.94 125 VAL A CA 1
ATOM 1017 C C . VAL A 1 125 ? -18.082 6.829 6.782 1.00 91.94 125 VAL A C 1
ATOM 1019 O O . VAL A 1 125 ? -17.131 7.265 6.129 1.00 91.94 125 VAL A O 1
ATOM 1022 N N . ILE A 1 126 ? -18.466 5.552 6.726 1.00 93.19 126 ILE A N 1
ATOM 1023 C CA . ILE A 1 126 ? -17.787 4.557 5.894 1.00 93.19 126 ILE A CA 1
ATOM 1024 C C . ILE A 1 126 ? -17.949 4.891 4.414 1.00 93.19 126 ILE A C 1
ATOM 1026 O O . ILE A 1 126 ? -16.979 4.825 3.664 1.00 93.19 126 ILE A O 1
ATOM 1030 N N . ARG A 1 127 ? -19.151 5.277 3.978 1.00 92.12 127 ARG A N 1
ATOM 1031 C CA . ARG A 1 127 ? -19.401 5.623 2.577 1.00 92.12 127 ARG A CA 1
ATOM 1032 C C . ARG A 1 127 ? -18.547 6.808 2.132 1.00 92.12 127 ARG A C 1
ATOM 1034 O O . ARG A 1 127 ? -17.956 6.724 1.063 1.00 92.12 127 ARG A O 1
ATOM 1041 N N . ASN A 1 128 ? -18.442 7.869 2.931 1.00 92.44 128 ASN A N 1
ATOM 1042 C CA . ASN A 1 128 ? -17.643 9.049 2.590 1.00 92.44 128 ASN A CA 1
ATOM 1043 C C . ASN A 1 128 ? -16.152 8.708 2.470 1.00 92.44 128 ASN A C 1
ATOM 1045 O O . ASN A 1 128 ? -15.515 9.102 1.496 1.00 92.44 128 ASN A O 1
ATOM 1049 N N . TYR A 1 129 ? -15.623 7.924 3.411 1.00 94.19 129 TYR A N 1
ATOM 1050 C CA . TYR A 1 129 ? -14.239 7.455 3.368 1.00 94.19 129 TYR A CA 1
ATOM 1051 C C . TYR A 1 129 ? -13.957 6.541 2.178 1.00 94.19 129 TYR A C 1
ATOM 1053 O O . TYR A 1 129 ? -13.019 6.762 1.419 1.00 94.19 129 TYR A O 1
ATOM 1061 N N . VAL A 1 130 ? -14.766 5.503 1.981 1.00 94.12 130 VAL A N 1
ATOM 1062 C CA . VAL A 1 130 ? -14.444 4.500 0.967 1.00 94.12 130 VAL A CA 1
ATOM 1063 C C . VAL A 1 130 ? -14.763 5.007 -0.442 1.00 94.12 130 VAL A C 1
ATOM 1065 O O . VAL A 1 130 ? -14.048 4.657 -1.377 1.00 94.12 130 VAL A O 1
ATOM 1068 N N . ASN A 1 131 ? -15.763 5.881 -0.620 1.00 93.88 131 ASN A N 1
ATOM 1069 C CA . ASN A 1 131 ? -16.035 6.499 -1.922 1.00 93.88 131 ASN A CA 1
ATOM 1070 C C . ASN A 1 131 ? -14.924 7.447 -2.374 1.00 93.88 131 ASN A C 1
ATOM 1072 O O . ASN A 1 131 ? -14.632 7.481 -3.571 1.00 93.88 131 ASN A O 1
ATOM 1076 N N . SER A 1 132 ? -14.310 8.211 -1.463 1.00 94.50 132 SER A N 1
ATOM 1077 C CA . SER A 1 132 ? -13.216 9.115 -1.838 1.00 94.50 132 SER A CA 1
ATOM 1078 C C . SER A 1 132 ? -12.020 8.325 -2.375 1.00 94.50 132 SER A C 1
ATOM 1080 O O . SER A 1 132 ? -11.497 8.652 -3.442 1.00 94.50 132 SER A O 1
ATOM 1082 N N . LEU A 1 133 ? -11.681 7.206 -1.726 1.00 96.75 133 LEU A N 1
ATOM 1083 C CA . LEU A 1 133 ? -10.676 6.264 -2.219 1.00 96.75 133 LEU A CA 1
ATOM 1084 C C . LEU A 1 133 ? -11.107 5.587 -3.528 1.00 96.75 133 LEU A C 1
ATOM 1086 O O . LEU A 1 133 ? -10.339 5.547 -4.489 1.00 96.75 133 LEU A O 1
ATOM 1090 N N . ALA A 1 134 ? -12.339 5.071 -3.592 1.00 96.00 134 ALA A N 1
ATOM 1091 C CA . ALA A 1 134 ? -12.844 4.330 -4.747 1.00 96.00 134 ALA A CA 1
ATOM 1092 C C . ALA A 1 134 ? -12.853 5.179 -6.020 1.00 96.00 134 ALA A C 1
ATOM 1094 O O . ALA A 1 134 ? -12.491 4.675 -7.083 1.00 96.00 134 ALA A O 1
ATOM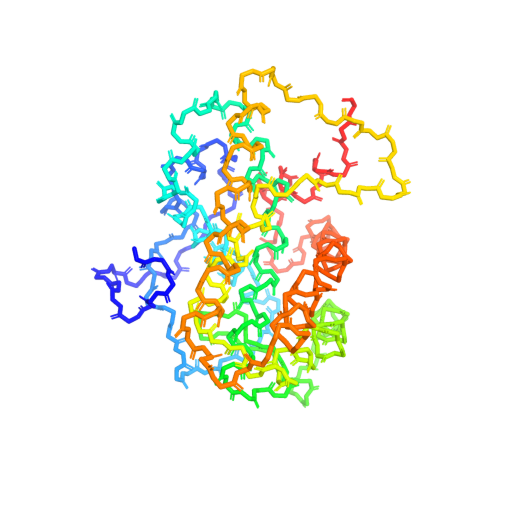 1095 N N . SER A 1 135 ? -13.208 6.461 -5.908 1.00 95.56 135 SER A N 1
ATOM 1096 C CA . SER A 1 135 ? -13.205 7.406 -7.026 1.00 95.56 135 SER A CA 1
ATOM 1097 C C . SER A 1 135 ? -11.825 7.498 -7.680 1.00 95.56 135 SER A C 1
ATOM 1099 O O . SER A 1 135 ? -11.694 7.299 -8.890 1.00 95.56 135 SER A O 1
ATOM 1101 N N . VAL A 1 136 ? -10.772 7.709 -6.884 1.00 97.44 136 VAL A N 1
ATOM 1102 C CA . VAL A 1 136 ? -9.398 7.830 -7.395 1.00 97.44 136 VAL A CA 1
ATOM 1103 C C . VAL A 1 136 ? -8.868 6.479 -7.885 1.00 97.44 136 VAL A C 1
ATOM 1105 O O . VAL A 1 136 ? -8.299 6.401 -8.978 1.00 97.44 136 VAL A O 1
ATOM 1108 N N . ILE A 1 137 ? -9.101 5.401 -7.123 1.00 97.94 137 ILE A N 1
ATOM 1109 C CA . ILE A 1 137 ? -8.659 4.045 -7.477 1.00 97.94 137 ILE A CA 1
ATOM 1110 C C . ILE A 1 137 ? -9.246 3.614 -8.824 1.00 97.94 137 ILE A C 1
ATOM 1112 O O . ILE A 1 137 ? -8.492 3.205 -9.705 1.00 97.94 137 ILE A O 1
ATOM 1116 N N . HIS A 1 138 ? -10.562 3.719 -9.022 1.00 97.31 138 HIS A N 1
ATOM 1117 C CA . HIS A 1 138 ? -11.193 3.289 -10.275 1.00 97.31 138 HIS A CA 1
ATOM 1118 C C . HIS A 1 138 ? -10.812 4.177 -11.454 1.00 97.31 138 HIS A C 1
ATOM 1120 O O . HIS A 1 138 ? -10.475 3.661 -12.523 1.00 97.31 138 HIS A O 1
ATOM 1126 N N . THR A 1 139 ? -10.833 5.496 -11.255 1.00 96.75 139 THR A N 1
ATOM 1127 C CA . THR A 1 139 ? -10.638 6.467 -12.340 1.00 96.75 139 THR A CA 1
ATOM 1128 C C . THR A 1 139 ? -9.210 6.469 -12.865 1.00 96.75 139 THR A C 1
ATOM 1130 O O . THR A 1 139 ? -9.014 6.570 -14.076 1.00 96.75 139 THR A O 1
ATOM 1133 N N . HIS A 1 140 ? -8.209 6.329 -11.993 1.00 96.69 140 HIS A N 1
ATOM 1134 C CA . HIS A 1 140 ? -6.812 6.549 -12.372 1.00 96.69 140 HIS A CA 1
ATOM 1135 C C . HIS A 1 140 ? -5.936 5.299 -12.276 1.00 96.69 140 HIS A C 1
ATOM 1137 O O . HIS A 1 140 ? -5.125 5.046 -13.169 1.00 96.69 140 HIS A O 1
ATOM 1143 N N . VAL A 1 141 ? -6.099 4.493 -11.223 1.00 97.75 141 VAL A N 1
ATOM 1144 C CA . VAL A 1 141 ? -5.221 3.340 -10.975 1.00 97.75 141 VAL A CA 1
ATOM 1145 C C . VAL A 1 141 ? -5.719 2.107 -11.731 1.00 97.75 141 VAL A C 1
ATOM 1147 O O . VAL A 1 141 ? -5.020 1.573 -12.590 1.00 97.75 141 VAL A O 1
ATOM 1150 N N . ILE A 1 142 ? -6.959 1.678 -11.481 1.00 97.56 142 ILE A N 1
ATOM 1151 C CA . ILE A 1 142 ? -7.545 0.488 -12.111 1.00 97.56 142 ILE A CA 1
ATOM 1152 C C . ILE A 1 142 ? -7.764 0.703 -13.609 1.00 97.56 142 ILE A C 1
ATOM 1154 O O . ILE A 1 142 ? -7.542 -0.225 -14.383 1.00 97.56 142 ILE A O 1
ATOM 1158 N N . SER A 1 143 ? -8.168 1.898 -14.048 1.00 97.00 143 SER A N 1
ATOM 1159 C CA . SER A 1 143 ? -8.273 2.214 -15.481 1.00 97.00 143 SER A CA 1
ATOM 1160 C C . SER A 1 143 ? -6.936 1.998 -16.202 1.00 97.00 143 SER A C 1
ATOM 1162 O O . SER A 1 143 ? -6.897 1.365 -17.260 1.00 97.00 143 SER A O 1
ATOM 1164 N N . THR A 1 144 ? -5.830 2.421 -15.584 1.00 97.38 144 THR A N 1
ATOM 1165 C CA . THR A 1 144 ? -4.472 2.178 -16.074 1.00 97.38 144 THR A CA 1
ATOM 1166 C C . THR A 1 144 ? -4.143 0.690 -16.071 1.00 97.38 144 THR A C 1
ATOM 1168 O O . THR A 1 144 ? -3.689 0.178 -17.092 1.00 97.38 144 THR A O 1
ATOM 1171 N N . PHE A 1 145 ? -4.433 -0.025 -14.978 1.00 97.75 145 PHE A N 1
ATOM 1172 C CA . PHE A 1 145 ? -4.175 -1.466 -14.868 1.00 97.75 145 PHE A CA 1
ATOM 1173 C C . PHE A 1 145 ? -4.930 -2.271 -15.926 1.00 97.75 145 PHE A C 1
ATOM 1175 O O . PHE A 1 145 ? -4.349 -3.163 -16.536 1.00 97.75 145 PHE A O 1
ATOM 1182 N N . ARG A 1 146 ? -6.194 -1.922 -16.195 1.00 97.38 146 ARG A N 1
ATOM 1183 C CA . ARG A 1 146 ? -7.006 -2.522 -17.262 1.00 97.38 146 ARG A CA 1
ATOM 1184 C C . ARG A 1 146 ? -6.431 -2.217 -18.639 1.00 97.38 146 ARG A C 1
ATOM 1186 O O . ARG A 1 146 ? -6.285 -3.134 -19.437 1.00 97.38 146 ARG A O 1
ATOM 1193 N N . ARG A 1 147 ? -6.066 -0.957 -18.902 1.00 96.00 147 ARG A N 1
ATOM 1194 C CA . ARG A 1 147 ? -5.506 -0.528 -20.193 1.00 96.00 147 ARG A CA 1
ATOM 1195 C C . ARG A 1 147 ? -4.236 -1.290 -20.556 1.00 96.00 147 ARG A C 1
ATOM 1197 O O . ARG A 1 147 ? -4.053 -1.625 -21.719 1.00 96.00 147 ARG A O 1
ATOM 1204 N N . ILE A 1 148 ? -3.366 -1.542 -19.580 1.00 95.62 148 ILE A N 1
ATOM 1205 C CA . ILE A 1 148 ? -2.122 -2.277 -19.822 1.00 95.62 148 ILE A CA 1
ATOM 1206 C C . ILE A 1 148 ? -2.269 -3.784 -19.585 1.00 95.62 148 ILE A C 1
ATOM 1208 O O . ILE A 1 148 ? -1.348 -4.526 -19.890 1.00 95.62 148 ILE A O 1
ATOM 1212 N N . GLY A 1 149 ? -3.381 -4.281 -19.044 1.00 95.94 149 GLY A N 1
ATOM 1213 C CA . GLY A 1 149 ? -3.465 -5.678 -18.612 1.00 95.94 149 GLY A CA 1
ATOM 1214 C C . GLY A 1 149 ? -2.361 -5.996 -17.600 1.00 95.94 149 GLY A C 1
ATOM 1215 O O . GLY A 1 149 ? -1.454 -6.776 -17.885 1.00 95.94 149 GLY A O 1
ATOM 1216 N N . LEU A 1 150 ? -2.382 -5.310 -16.454 1.00 97.00 150 LEU A N 1
ATOM 1217 C CA . LEU A 1 150 ? -1.359 -5.444 -15.416 1.00 97.00 150 LEU A CA 1
ATOM 1218 C C . LEU A 1 150 ? -1.228 -6.906 -14.966 1.00 97.00 150 LEU A C 1
ATOM 1220 O O . LEU A 1 150 ? -2.220 -7.540 -14.596 1.00 97.00 150 LEU A O 1
ATOM 1224 N N . THR A 1 151 ? 0.004 -7.406 -14.948 1.00 96.12 151 THR A N 1
ATOM 1225 C CA . THR A 1 151 ? 0.344 -8.742 -14.440 1.00 96.12 151 THR A CA 1
ATOM 1226 C C . THR A 1 151 ? 0.682 -8.708 -12.948 1.00 96.12 151 THR A C 1
ATOM 1228 O O . THR A 1 151 ? 0.942 -7.652 -12.362 1.00 96.12 151 THR A O 1
ATOM 1231 N N . ARG A 1 152 ? 0.688 -9.877 -12.299 1.00 95.62 152 ARG A N 1
ATOM 1232 C CA . ARG A 1 152 ? 1.037 -9.979 -10.875 1.00 95.62 152 ARG A CA 1
ATOM 1233 C C . ARG A 1 152 ? 2.500 -9.609 -10.637 1.00 95.62 152 ARG A C 1
ATOM 1235 O O . ARG A 1 152 ? 2.811 -8.943 -9.657 1.00 95.62 152 ARG A O 1
ATOM 1242 N N . GLU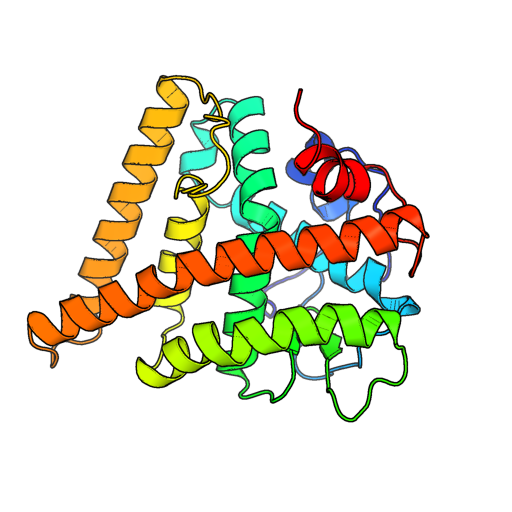 A 1 153 ? 3.386 -10.019 -11.529 1.00 96.88 153 GLU A N 1
ATOM 1243 C CA . GLU A 1 153 ? 4.825 -9.784 -11.464 1.00 96.88 153 GLU A CA 1
ATOM 1244 C C . GLU A 1 153 ? 5.140 -8.286 -11.573 1.00 96.88 153 GLU A C 1
ATOM 1246 O O . GLU A 1 153 ? 5.897 -7.751 -10.761 1.00 96.88 153 GLU A O 1
ATOM 1251 N N . GLU A 1 154 ? 4.489 -7.584 -12.507 1.00 97.69 154 GLU A N 1
ATOM 1252 C CA . GLU A 1 154 ? 4.582 -6.125 -12.627 1.00 97.69 154 GLU A CA 1
ATOM 1253 C C . GLU A 1 154 ? 4.051 -5.417 -11.380 1.00 97.69 154 GLU A C 1
ATOM 1255 O O . GLU A 1 154 ? 4.688 -4.480 -10.904 1.00 97.69 154 GLU A O 1
ATOM 1260 N N . TYR A 1 155 ? 2.930 -5.877 -10.813 1.00 97.69 155 TYR A N 1
ATOM 1261 C CA . TYR A 1 155 ? 2.406 -5.355 -9.547 1.00 97.69 155 TYR A CA 1
ATOM 1262 C C . TYR A 1 155 ? 3.416 -5.507 -8.401 1.00 97.69 155 TYR A C 1
ATOM 1264 O O . TYR A 1 155 ? 3.654 -4.550 -7.666 1.00 97.69 155 TYR A O 1
ATOM 1272 N N . LEU A 1 156 ? 4.031 -6.684 -8.251 1.00 96.88 156 LEU A N 1
ATOM 1273 C CA . LEU A 1 156 ? 5.002 -6.946 -7.184 1.00 96.88 156 LEU A CA 1
ATOM 1274 C C . LEU A 1 156 ? 6.241 -6.050 -7.316 1.00 96.88 156 LEU A C 1
ATOM 1276 O O . LEU A 1 156 ? 6.720 -5.506 -6.320 1.00 96.88 156 LEU A O 1
ATOM 1280 N N . LEU A 1 157 ? 6.732 -5.854 -8.542 1.00 97.94 157 LEU A N 1
ATOM 1281 C CA . LEU A 1 157 ? 7.848 -4.949 -8.820 1.00 97.94 157 LEU A CA 1
ATOM 1282 C C . LEU A 1 157 ? 7.456 -3.483 -8.597 1.00 97.94 157 LEU A C 1
ATOM 1284 O O . LEU A 1 157 ? 8.210 -2.747 -7.965 1.00 97.94 157 LEU A O 1
ATOM 1288 N N . LEU A 1 158 ? 6.263 -3.069 -9.032 1.00 97.62 158 LEU A N 1
ATOM 1289 C CA . LEU A 1 158 ? 5.732 -1.725 -8.791 1.00 97.62 158 LEU A CA 1
ATOM 1290 C C . LEU A 1 158 ? 5.600 -1.435 -7.291 1.00 97.62 158 LEU A C 1
ATOM 1292 O O . LEU A 1 158 ? 5.972 -0.358 -6.839 1.00 97.62 158 LEU A O 1
ATOM 1296 N N . LYS A 1 159 ? 5.142 -2.409 -6.500 1.00 97.00 159 LYS A N 1
ATOM 1297 C CA . LYS A 1 159 ? 5.039 -2.309 -5.038 1.00 97.00 159 LYS A CA 1
ATOM 1298 C C . LYS A 1 159 ? 6.404 -2.053 -4.384 1.00 97.00 159 LYS A C 1
ATOM 1300 O O . LYS A 1 159 ? 6.502 -1.244 -3.467 1.00 97.00 159 LYS A O 1
ATOM 1305 N N . LEU A 1 160 ? 7.468 -2.690 -4.881 1.00 97.75 160 LEU A N 1
ATOM 1306 C CA . LEU A 1 160 ? 8.843 -2.446 -4.422 1.00 97.75 160 LEU A CA 1
ATOM 1307 C C . LEU A 1 160 ? 9.382 -1.086 -4.886 1.00 97.75 160 LEU A C 1
ATOM 1309 O O . LEU A 1 160 ? 10.067 -0.417 -4.117 1.00 97.75 160 LEU A O 1
ATOM 1313 N N . VAL A 1 161 ? 9.040 -0.650 -6.104 1.00 96.88 161 VAL A N 1
ATOM 1314 C CA . VAL A 1 161 ? 9.353 0.707 -6.577 1.00 96.88 161 VAL A CA 1
ATOM 1315 C C . VAL A 1 161 ? 8.717 1.743 -5.651 1.00 96.88 161 VAL A C 1
ATOM 1317 O O . VAL A 1 161 ? 9.442 2.585 -5.138 1.00 96.88 161 VAL A O 1
ATOM 1320 N N . VAL A 1 162 ? 7.419 1.628 -5.352 1.00 95.69 162 VAL A N 1
ATOM 1321 C CA . VAL A 1 162 ? 6.698 2.554 -4.458 1.00 95.69 162 VAL A CA 1
ATOM 1322 C C . VAL A 1 162 ? 7.318 2.595 -3.058 1.00 95.69 162 VAL A C 1
ATOM 1324 O O . VAL A 1 162 ? 7.456 3.670 -2.487 1.00 95.69 162 VAL A O 1
ATOM 1327 N N . LEU A 1 163 ? 7.750 1.454 -2.509 1.00 95.81 163 LEU A N 1
ATOM 1328 C CA . LEU A 1 163 ? 8.383 1.402 -1.185 1.00 95.81 163 LEU A CA 1
ATOM 1329 C C . LEU A 1 163 ? 9.688 2.211 -1.110 1.00 95.81 163 LEU A C 1
ATOM 1331 O O . LEU A 1 163 ? 9.941 2.860 -0.100 1.00 95.81 163 LEU A O 1
ATOM 1335 N N . PHE A 1 164 ? 10.530 2.152 -2.143 1.00 94.62 164 PHE A N 1
ATOM 1336 C CA . PHE A 1 164 ? 11.827 2.845 -2.155 1.00 94.62 164 PHE A CA 1
ATOM 1337 C C . PHE A 1 164 ? 11.792 4.202 -2.853 1.00 94.62 164 PHE A C 1
ATOM 1339 O O . PHE A 1 164 ? 12.784 4.936 -2.845 1.00 94.62 164 PHE A O 1
ATOM 1346 N N . GLU A 1 165 ? 10.664 4.556 -3.455 1.00 87.06 165 GLU A N 1
ATOM 1347 C CA . GLU A 1 165 ? 10.481 5.859 -4.053 1.00 87.06 165 GLU A CA 1
ATOM 1348 C C . GLU A 1 165 ? 10.331 6.919 -2.975 1.00 87.06 165 GLU A C 1
ATOM 1350 O O . GLU A 1 165 ? 9.528 6.808 -2.046 1.00 87.06 165 GLU A O 1
ATOM 1355 N N . ARG A 1 166 ? 11.141 7.969 -3.091 1.00 73.81 166 ARG A N 1
ATOM 1356 C CA . ARG A 1 166 ? 11.036 9.099 -2.180 1.00 73.81 166 ARG A CA 1
ATOM 1357 C C . ARG A 1 166 ? 9.725 9.817 -2.428 1.00 73.81 166 ARG A C 1
ATOM 1359 O O . ARG A 1 166 ? 9.272 9.930 -3.562 1.00 73.81 166 ARG A O 1
ATOM 1366 N N . GLU A 1 167 ? 9.160 10.326 -1.346 1.00 63.41 167 GLU A N 1
ATOM 1367 C CA . GLU A 1 167 ? 8.042 11.255 -1.388 1.00 63.41 167 GLU A CA 1
ATOM 1368 C C . GLU A 1 167 ? 8.428 12.434 -2.287 1.00 63.41 167 GLU A C 1
ATOM 1370 O O . GLU A 1 167 ? 9.220 13.297 -1.910 1.00 63.41 167 GLU A O 1
ATOM 1375 N N . LEU A 1 168 ? 7.898 12.452 -3.510 1.00 50.22 168 LEU A N 1
ATOM 1376 C CA . LEU A 1 168 ? 7.914 13.635 -4.354 1.00 50.22 168 LEU A CA 1
ATOM 1377 C C . LEU A 1 168 ? 6.788 14.528 -3.827 1.00 50.22 168 LEU A C 1
ATOM 1379 O O . LEU A 1 168 ? 5.719 14.634 -4.423 1.00 50.22 168 LEU A O 1
ATOM 1383 N N . ASN A 1 169 ? 6.982 15.104 -2.642 1.00 46.75 169 ASN A N 1
ATOM 1384 C CA . ASN A 1 169 ? 6.039 16.065 -2.094 1.00 46.75 169 ASN A CA 1
ATOM 1385 C C . ASN A 1 169 ? 6.159 17.350 -2.923 1.00 46.75 169 ASN A C 1
ATOM 1387 O O . ASN A 1 169 ? 6.892 18.271 -2.581 1.00 46.75 169 ASN A O 1
ATOM 1391 N N . ILE A 1 170 ? 5.437 17.404 -4.046 1.00 44.84 170 ILE A N 1
ATOM 1392 C CA . ILE A 1 170 ? 5.368 18.579 -4.931 1.00 44.84 170 ILE A CA 1
ATOM 1393 C C . ILE A 1 170 ? 4.846 19.812 -4.160 1.00 44.84 170 ILE A C 1
ATOM 1395 O O . ILE A 1 170 ? 5.081 20.941 -4.579 1.00 44.84 170 ILE A O 1
ATOM 1399 N N . PHE A 1 171 ? 4.191 19.611 -3.008 1.00 41.06 171 PHE A N 1
ATOM 1400 C CA . PHE A 1 171 ? 3.533 20.668 -2.239 1.00 41.06 171 PHE A CA 1
ATOM 1401 C C . PHE A 1 171 ? 4.077 20.901 -0.818 1.00 41.06 171 PHE A C 1
ATOM 1403 O O . PHE A 1 171 ? 3.647 21.860 -0.184 1.00 41.06 171 PHE A O 1
ATOM 1410 N N . ILE A 1 172 ? 5.018 20.093 -0.302 1.00 44.22 172 ILE A N 1
ATOM 1411 C CA . ILE A 1 172 ? 5.560 20.270 1.062 1.00 44.22 172 ILE A CA 1
ATOM 1412 C C . ILE A 1 172 ? 7.078 20.050 1.071 1.00 44.22 172 ILE A C 1
ATOM 1414 O O . ILE A 1 172 ? 7.575 18.931 0.999 1.00 44.22 172 ILE A O 1
ATOM 1418 N N . THR A 1 173 ? 7.823 21.143 1.211 1.00 38.25 173 THR A N 1
ATOM 1419 C CA . THR A 1 173 ? 9.282 21.192 1.388 1.00 38.25 173 THR A CA 1
ATOM 1420 C C . THR A 1 173 ? 9.704 20.813 2.814 1.00 38.25 173 THR A C 1
ATOM 1422 O O . THR A 1 173 ? 10.381 21.590 3.484 1.00 38.25 173 THR A O 1
ATOM 1425 N N . LEU A 1 174 ? 9.306 19.640 3.309 1.00 46.28 174 LEU A N 1
ATOM 1426 C CA . LEU A 1 174 ? 9.988 19.026 4.449 1.00 46.28 174 LEU A CA 1
ATOM 1427 C C . LEU A 1 174 ? 10.840 17.896 3.882 1.00 46.28 174 LEU A C 1
ATOM 1429 O O . LEU A 1 174 ? 10.354 16.795 3.635 1.00 46.28 174 LEU A O 1
ATOM 1433 N N . ASP A 1 175 ? 12.097 18.216 3.582 1.00 52.91 175 ASP A N 1
ATOM 1434 C CA . ASP A 1 175 ? 13.073 17.248 3.097 1.00 52.91 175 ASP A CA 1
ATOM 1435 C C . ASP A 1 175 ? 13.369 16.276 4.238 1.00 52.91 175 ASP A C 1
ATOM 1437 O O . ASP A 1 175 ? 13.945 16.625 5.272 1.00 52.91 175 ASP A O 1
ATOM 1441 N N . VAL A 1 176 ? 12.865 15.058 4.107 1.00 65.94 176 VAL A N 1
ATOM 1442 C CA . VAL A 1 176 ? 12.908 14.101 5.205 1.00 65.94 176 VAL A CA 1
ATOM 1443 C C . VAL A 1 176 ? 14.288 13.509 5.217 1.00 65.94 176 VAL A C 1
ATOM 1445 O O . VAL A 1 176 ? 14.660 12.712 4.356 1.00 65.94 176 VAL A O 1
ATOM 1448 N N . TYR A 1 177 ? 15.060 13.942 6.204 1.00 78.19 177 TYR A N 1
ATOM 1449 C CA . TYR A 1 177 ? 16.447 13.561 6.294 1.00 78.19 177 TYR A CA 1
ATOM 1450 C C . TYR A 1 177 ? 16.566 12.079 6.658 1.00 78.19 177 TYR A C 1
ATOM 1452 O O . TYR A 1 177 ? 16.241 11.658 7.773 1.00 78.19 177 TYR A O 1
ATOM 1460 N N . PHE A 1 178 ? 17.044 11.303 5.688 1.00 85.56 178 PHE A N 1
ATOM 1461 C CA . PHE A 1 178 ? 17.582 9.966 5.890 1.00 85.56 178 PHE A CA 1
ATOM 1462 C C . PHE A 1 178 ? 19.103 10.046 6.013 1.00 85.56 178 PHE A C 1
ATOM 1464 O O . PHE A 1 178 ? 19.758 10.858 5.343 1.00 85.56 178 PHE A O 1
ATOM 1471 N N . LEU A 1 179 ? 19.689 9.179 6.838 1.00 89.25 179 LEU A N 1
ATOM 1472 C CA . LEU A 1 179 ? 21.144 9.097 6.948 1.00 89.25 179 LEU A CA 1
ATOM 1473 C C . LEU A 1 179 ? 21.769 8.805 5.567 1.00 89.25 179 LEU A C 1
ATOM 1475 O O . LEU A 1 179 ? 21.157 8.124 4.742 1.00 89.25 179 LEU A O 1
ATOM 1479 N N . PRO A 1 180 ? 22.980 9.317 5.265 1.00 90.94 180 PRO A N 1
ATOM 1480 C CA . PRO A 1 180 ? 23.610 9.119 3.957 1.00 90.94 180 PRO A CA 1
ATOM 1481 C C . PRO A 1 180 ? 23.713 7.647 3.523 1.00 90.94 180 PRO A C 1
ATOM 1483 O O . PRO A 1 180 ? 23.458 7.341 2.362 1.00 90.94 180 PRO A O 1
ATOM 1486 N N . ALA A 1 181 ? 24.034 6.735 4.447 1.00 93.69 181 ALA A N 1
ATOM 1487 C CA . ALA A 1 181 ? 24.123 5.303 4.157 1.00 93.69 181 ALA A CA 1
ATOM 1488 C C . ALA A 1 181 ? 22.758 4.709 3.763 1.00 93.69 181 ALA A C 1
ATOM 1490 O O . ALA A 1 181 ? 22.652 4.023 2.747 1.00 93.69 181 ALA A O 1
ATOM 1491 N N . ASP A 1 182 ? 21.703 5.038 4.509 1.00 92.38 182 ASP A N 1
ATOM 1492 C CA . ASP A 1 182 ? 20.331 4.609 4.224 1.00 92.38 182 ASP A CA 1
ATOM 1493 C C . ASP A 1 182 ? 19.808 5.172 2.897 1.00 92.38 182 ASP A C 1
ATOM 1495 O O . ASP A 1 182 ? 19.163 4.455 2.133 1.00 92.38 182 ASP A O 1
ATOM 1499 N N . ARG A 1 183 ? 20.159 6.421 2.557 1.00 91.00 183 ARG A N 1
ATOM 1500 C CA . ARG A 1 183 ? 19.835 7.010 1.246 1.00 91.00 183 ARG A CA 1
ATOM 1501 C C . ARG A 1 183 ? 20.446 6.221 0.094 1.00 91.00 183 ARG A C 1
ATOM 1503 O O . ARG A 1 183 ? 19.743 5.941 -0.874 1.00 91.00 183 ARG A O 1
ATOM 1510 N N . LEU A 1 184 ? 21.712 5.822 0.212 1.00 93.56 184 LEU A N 1
ATOM 1511 C CA . LEU A 1 184 ? 22.377 5.000 -0.802 1.00 93.56 184 LEU A CA 1
ATOM 1512 C C . LEU A 1 184 ? 21.712 3.625 -0.943 1.00 93.56 184 LEU A C 1
ATOM 1514 O O . LEU A 1 184 ? 21.535 3.140 -2.061 1.00 93.56 184 LEU A O 1
ATOM 1518 N N . ILE A 1 185 ? 21.297 3.010 0.170 1.00 95.50 185 ILE A N 1
ATOM 1519 C CA . ILE A 1 185 ? 20.551 1.743 0.151 1.00 95.50 185 ILE A CA 1
ATOM 1520 C C . ILE A 1 185 ? 19.226 1.920 -0.598 1.00 95.50 185 ILE A C 1
ATOM 1522 O O . ILE A 1 185 ? 18.922 1.133 -1.495 1.00 95.50 185 ILE A O 1
ATOM 1526 N N . MET A 1 186 ? 18.466 2.972 -0.282 1.00 94.25 186 MET A N 1
ATOM 1527 C CA . MET A 1 186 ? 17.189 3.270 -0.934 1.00 94.25 186 MET A CA 1
ATOM 1528 C C . MET A 1 186 ? 17.350 3.551 -2.435 1.00 94.25 186 MET A C 1
ATOM 1530 O O . MET A 1 186 ? 16.602 3.012 -3.245 1.00 94.25 186 MET A O 1
ATOM 1534 N N . GLU A 1 187 ? 18.338 4.360 -2.826 1.00 93.44 187 GLU A N 1
ATOM 1535 C CA . GLU A 1 187 ? 18.645 4.670 -4.230 1.00 93.44 187 GLU A CA 1
ATOM 1536 C C . GLU A 1 187 ? 19.043 3.424 -5.026 1.00 93.44 187 GLU A C 1
ATOM 1538 O O . GLU A 1 187 ? 18.566 3.213 -6.148 1.00 93.44 187 GLU A O 1
ATOM 1543 N N . SER A 1 188 ? 19.891 2.581 -4.434 1.00 96.06 188 SER A N 1
ATOM 1544 C CA . SER A 1 188 ? 20.325 1.318 -5.028 1.00 96.06 188 SER A CA 1
ATOM 1545 C C . SER A 1 188 ? 19.144 0.362 -5.212 1.00 96.06 188 SER A C 1
ATOM 1547 O O . SER A 1 188 ? 18.937 -0.168 -6.307 1.00 96.06 188 SER A O 1
ATOM 1549 N N . ALA A 1 189 ? 18.303 0.214 -4.182 1.00 96.94 189 ALA A N 1
ATOM 1550 C CA . ALA A 1 189 ? 17.087 -0.592 -4.234 1.00 96.94 189 ALA A CA 1
ATOM 1551 C C . ALA A 1 189 ? 16.118 -0.088 -5.315 1.00 96.94 189 ALA A C 1
ATOM 1553 O O . ALA A 1 189 ? 15.663 -0.865 -6.155 1.00 96.94 189 ALA A O 1
ATOM 1554 N N . LEU A 1 190 ? 15.850 1.219 -5.356 1.00 95.94 190 LEU A N 1
ATOM 1555 C CA . LEU A 1 190 ? 14.963 1.827 -6.347 1.00 95.94 190 LEU A CA 1
ATOM 1556 C C . LEU A 1 190 ? 15.473 1.607 -7.777 1.00 95.94 190 LEU A C 1
ATOM 1558 O O . LEU A 1 190 ? 14.708 1.214 -8.659 1.00 95.94 190 LEU A O 1
ATOM 1562 N N . THR A 1 191 ? 16.772 1.809 -8.006 1.00 96.69 191 THR A N 1
ATOM 1563 C CA . THR A 1 191 ? 17.411 1.589 -9.313 1.00 96.69 191 THR A CA 1
ATOM 1564 C C . THR A 1 191 ? 17.313 0.126 -9.735 1.00 96.69 191 THR A C 1
ATOM 1566 O O . THR A 1 191 ? 16.941 -0.171 -10.876 1.00 96.69 191 THR A O 1
ATOM 1569 N N . LYS A 1 192 ? 17.579 -0.797 -8.805 1.00 97.81 192 LYS A N 1
ATOM 1570 C CA . LYS A 1 192 ? 17.440 -2.241 -9.008 1.00 97.81 192 LYS A CA 1
ATOM 1571 C C . LYS A 1 192 ? 16.010 -2.615 -9.399 1.00 97.81 192 LYS A C 1
ATOM 1573 O O . LYS A 1 192 ? 15.823 -3.285 -10.412 1.00 97.81 192 LYS A O 1
ATOM 1578 N N . TYR A 1 193 ? 15.002 -2.172 -8.647 1.00 97.88 193 TYR A N 1
ATOM 1579 C CA . TYR A 1 193 ? 13.608 -2.551 -8.895 1.00 97.88 193 TYR A CA 1
ATOM 1580 C C . TYR A 1 193 ? 13.018 -1.899 -10.150 1.00 97.88 193 TYR A C 1
ATOM 1582 O O . TYR A 1 193 ? 12.289 -2.565 -10.883 1.00 97.88 193 TYR A O 1
ATOM 1590 N N . ARG A 1 194 ? 13.403 -0.659 -10.483 1.00 96.31 194 ARG A N 1
ATOM 1591 C CA . ARG A 1 194 ? 13.050 -0.042 -11.775 1.00 96.31 194 ARG A CA 1
ATOM 1592 C C . ARG A 1 194 ? 13.668 -0.801 -12.950 1.00 96.31 194 ARG A C 1
ATOM 1594 O O . ARG A 1 194 ? 12.978 -1.088 -13.925 1.00 96.31 194 ARG A O 1
ATOM 1601 N N . SER A 1 195 ? 14.939 -1.186 -12.840 1.00 97.62 195 SER A N 1
ATOM 1602 C CA . SER A 1 195 ? 15.626 -1.972 -13.876 1.00 97.62 195 SER A CA 1
ATOM 1603 C C . SER A 1 195 ? 15.011 -3.363 -14.040 1.00 97.62 195 SER A C 1
ATOM 1605 O O . SER A 1 195 ? 14.819 -3.827 -15.165 1.00 97.62 195 SER A O 1
ATOM 1607 N N . ALA A 1 196 ? 14.655 -4.013 -12.929 1.00 98.12 196 ALA A N 1
ATOM 1608 C CA . ALA A 1 196 ? 13.953 -5.290 -12.934 1.00 98.12 196 ALA A CA 1
ATOM 1609 C C . ALA A 1 196 ? 12.565 -5.178 -13.583 1.00 98.12 196 ALA A C 1
ATOM 1611 O O . ALA A 1 196 ? 12.215 -6.043 -14.378 1.00 98.12 196 ALA A O 1
ATOM 1612 N N . LEU A 1 197 ? 11.811 -4.104 -13.319 1.00 97.50 197 LEU A N 1
ATOM 1613 C CA . LEU A 1 197 ? 10.511 -3.853 -13.951 1.00 97.50 197 LEU A CA 1
ATOM 1614 C C . LEU A 1 197 ? 10.632 -3.695 -15.469 1.00 97.50 197 LEU A C 1
ATOM 1616 O O . LEU A 1 197 ? 9.925 -4.370 -16.211 1.00 97.50 197 LEU A O 1
ATOM 1620 N N . VAL A 1 198 ? 11.565 -2.859 -15.933 1.00 96.88 198 VAL A N 1
ATOM 1621 C CA . VAL A 1 198 ? 11.828 -2.672 -17.371 1.00 96.88 198 VAL A CA 1
ATOM 1622 C C . VAL A 1 198 ? 12.246 -3.986 -18.029 1.00 96.88 198 VAL A C 1
ATOM 1624 O O . VAL A 1 198 ? 11.755 -4.324 -19.104 1.00 96.88 198 VAL A O 1
ATOM 1627 N N . SER A 1 199 ? 13.140 -4.735 -17.383 1.00 97.25 199 SER A N 1
ATOM 1628 C CA . SER A 1 199 ? 13.628 -6.010 -17.914 1.00 97.25 199 SER A CA 1
ATOM 1629 C C . SER A 1 199 ? 12.513 -7.051 -17.966 1.00 97.25 199 SER A C 1
ATOM 1631 O O . SER A 1 199 ? 12.373 -7.739 -18.971 1.00 97.25 199 SER A O 1
ATOM 1633 N N . HIS A 1 200 ? 11.686 -7.129 -16.920 1.00 97.44 200 HIS A N 1
ATOM 1634 C CA . HIS A 1 200 ? 10.534 -8.019 -16.884 1.00 97.44 200 HIS A CA 1
ATOM 1635 C C . HIS A 1 200 ? 9.566 -7.705 -18.024 1.00 97.44 200 HIS A C 1
ATOM 1637 O O . HIS A 1 200 ? 9.253 -8.616 -18.776 1.00 97.44 200 HIS A O 1
ATOM 1643 N N . VAL A 1 201 ? 9.171 -6.438 -18.207 1.00 96.81 201 VAL A N 1
ATOM 1644 C CA . VAL A 1 201 ? 8.259 -6.028 -19.290 1.00 96.81 201 VAL A CA 1
ATOM 1645 C C . VAL A 1 201 ? 8.791 -6.435 -20.665 1.00 96.81 201 VAL A C 1
ATOM 1647 O O . VAL A 1 201 ? 8.044 -6.987 -21.466 1.00 96.81 201 VAL A O 1
ATOM 1650 N N . LYS A 1 202 ? 10.082 -6.204 -20.938 1.00 95.81 202 LYS A N 1
ATOM 1651 C CA . LYS A 1 202 ? 10.706 -6.601 -22.212 1.00 95.81 202 LYS A CA 1
ATOM 1652 C C . LYS A 1 202 ? 10.667 -8.114 -22.437 1.00 95.81 202 LYS A C 1
ATOM 1654 O O . LYS A 1 202 ? 10.486 -8.554 -23.565 1.00 95.81 202 LYS A O 1
ATOM 1659 N N . CYS A 1 203 ? 10.856 -8.900 -21.379 1.00 95.88 203 CYS A N 1
ATOM 1660 C CA . CYS A 1 203 ? 10.865 -10.359 -21.466 1.00 95.88 203 CYS A CA 1
ATOM 1661 C C . CYS A 1 203 ? 9.459 -10.970 -21.525 1.00 95.88 203 CYS A C 1
ATOM 1663 O O . CYS A 1 203 ? 9.271 -11.973 -22.206 1.00 95.88 203 CYS A O 1
ATOM 1665 N N . SER A 1 204 ? 8.488 -10.416 -20.793 1.00 95.38 204 SER A N 1
ATOM 1666 C CA . SER A 1 204 ? 7.125 -10.955 -20.715 1.00 95.38 204 SER A CA 1
ATOM 1667 C C . SER A 1 204 ? 6.229 -10.507 -21.867 1.00 95.38 204 SER A C 1
ATOM 1669 O O . SER A 1 204 ? 5.238 -11.176 -22.145 1.00 95.38 204 SER A O 1
ATOM 1671 N N . HIS A 1 205 ? 6.600 -9.434 -22.571 1.00 93.50 205 HIS A N 1
ATOM 1672 C CA . HIS A 1 205 ? 5.883 -8.926 -23.740 1.00 93.50 205 HIS A CA 1
ATOM 1673 C C . HIS A 1 205 ? 6.831 -8.766 -24.946 1.00 93.50 205 HIS A C 1
ATOM 1675 O O . HIS A 1 205 ? 7.079 -7.638 -25.378 1.00 93.50 205 HIS A O 1
ATOM 1681 N N . PRO A 1 206 ? 7.384 -9.868 -25.496 1.00 93.44 206 PRO A N 1
ATOM 1682 C CA . PRO A 1 206 ? 8.382 -9.816 -26.572 1.00 93.44 206 PRO A CA 1
ATOM 1683 C C . PRO A 1 206 ? 7.840 -9.238 -27.889 1.00 93.44 206 PRO A C 1
ATOM 1685 O O . PRO A 1 206 ? 8.621 -8.813 -28.735 1.00 93.44 206 PRO A O 1
ATOM 1688 N N . ASP A 1 207 ? 6.515 -9.208 -28.049 1.00 95.19 207 ASP A N 1
ATOM 1689 C CA . ASP A 1 207 ? 5.832 -8.671 -29.229 1.00 95.19 207 ASP A CA 1
ATOM 1690 C C . ASP A 1 207 ? 5.730 -7.134 -29.226 1.00 95.19 207 ASP A C 1
ATOM 1692 O O . ASP A 1 207 ? 5.348 -6.537 -30.233 1.00 95.19 207 ASP A O 1
ATOM 1696 N N . LEU A 1 208 ? 6.040 -6.475 -28.102 1.00 94.06 208 LEU A N 1
ATOM 1697 C CA . LEU A 1 208 ? 6.011 -5.017 -28.004 1.00 94.06 208 LEU A CA 1
ATOM 1698 C C . LEU A 1 208 ? 7.290 -4.405 -28.577 1.00 94.06 208 LEU A C 1
ATOM 1700 O O . LEU A 1 208 ? 8.404 -4.814 -28.246 1.00 94.06 208 LEU A O 1
ATOM 1704 N N . ASP A 1 209 ? 7.131 -3.352 -29.377 1.00 95.00 209 ASP A N 1
ATOM 1705 C CA . ASP A 1 209 ? 8.259 -2.526 -29.788 1.00 95.00 209 ASP A CA 1
ATOM 1706 C C . ASP A 1 209 ? 8.794 -1.664 -28.625 1.00 95.00 209 ASP A C 1
ATOM 1708 O O . ASP A 1 209 ? 8.234 -1.598 -27.524 1.00 95.00 209 ASP A O 1
ATOM 1712 N N . HIS A 1 210 ? 9.923 -0.992 -28.863 1.00 93.19 210 HIS A N 1
ATOM 1713 C CA . HIS A 1 210 ? 10.573 -0.168 -27.844 1.00 93.19 210 HIS A CA 1
ATOM 1714 C C . HIS A 1 210 ? 9.658 0.942 -27.301 1.00 93.19 210 HIS A C 1
ATOM 1716 O O . HIS A 1 210 ? 9.695 1.239 -26.104 1.00 93.19 210 HIS A O 1
ATOM 1722 N N . GLU A 1 211 ? 8.848 1.559 -28.164 1.00 95.62 211 GLU A N 1
ATOM 1723 C CA . GLU A 1 211 ? 7.961 2.652 -27.772 1.00 95.62 211 GLU A CA 1
ATOM 1724 C C . GLU A 1 211 ? 6.812 2.128 -26.908 1.00 95.62 211 GLU A C 1
ATOM 1726 O O . GLU A 1 211 ? 6.549 2.669 -25.838 1.00 95.62 211 GLU A O 1
ATOM 1731 N N . ALA A 1 212 ? 6.186 1.016 -27.287 1.00 95.62 212 ALA A N 1
ATOM 1732 C CA . ALA A 1 212 ? 5.133 0.378 -26.510 1.00 95.62 212 ALA A CA 1
ATOM 1733 C C . ALA A 1 212 ? 5.631 -0.097 -25.133 1.00 95.62 212 ALA A C 1
ATOM 1735 O O . ALA A 1 212 ? 4.928 0.072 -24.131 1.00 95.62 212 ALA A O 1
ATOM 1736 N N . VAL A 1 213 ? 6.861 -0.621 -25.049 1.00 95.56 213 VAL A N 1
ATOM 1737 C CA . VAL A 1 213 ? 7.515 -0.928 -23.765 1.00 95.56 213 VAL A CA 1
ATOM 1738 C C . VAL A 1 213 ? 7.661 0.336 -22.917 1.00 95.56 213 VAL A C 1
ATOM 1740 O O . VAL A 1 213 ? 7.284 0.330 -21.743 1.00 95.56 213 VAL A O 1
ATOM 1743 N N . LEU A 1 214 ? 8.170 1.430 -23.491 1.00 95.50 214 LEU A N 1
ATOM 1744 C CA . LEU A 1 214 ? 8.323 2.700 -22.778 1.00 95.50 214 LEU A CA 1
ATOM 1745 C C . LEU A 1 214 ? 6.970 3.233 -22.288 1.00 95.50 214 LEU A C 1
ATOM 1747 O O . LEU A 1 214 ? 6.841 3.568 -21.111 1.00 95.50 214 LEU A O 1
ATOM 1751 N N . GLN A 1 215 ? 5.945 3.235 -23.141 1.00 96.50 215 GLN A N 1
ATOM 1752 C CA . GLN A 1 215 ? 4.589 3.664 -22.789 1.00 96.50 215 GLN A CA 1
ATOM 1753 C C . GLN A 1 215 ? 3.986 2.822 -21.661 1.00 96.50 215 GLN A C 1
ATOM 1755 O O . GLN A 1 215 ? 3.303 3.353 -20.781 1.00 96.50 215 GLN A O 1
ATOM 1760 N N . ARG A 1 216 ? 4.261 1.513 -21.634 1.00 96.88 216 ARG A N 1
ATOM 1761 C CA . ARG A 1 216 ? 3.835 0.634 -20.541 1.00 96.88 216 ARG A CA 1
ATOM 1762 C C . ARG A 1 216 ? 4.530 0.985 -19.224 1.00 96.88 216 ARG A C 1
ATOM 1764 O O . ARG A 1 216 ? 3.868 1.062 -18.191 1.00 96.88 216 ARG A O 1
ATOM 1771 N N . ILE A 1 217 ? 5.838 1.242 -19.250 1.00 96.81 217 ILE A N 1
ATOM 1772 C CA . ILE A 1 217 ? 6.596 1.663 -18.061 1.00 96.81 217 ILE A CA 1
ATOM 1773 C C . ILE A 1 217 ? 6.112 3.025 -17.556 1.00 96.81 217 ILE A C 1
ATOM 1775 O O . ILE A 1 217 ? 5.881 3.185 -16.359 1.00 96.81 217 ILE A O 1
ATOM 1779 N N . LEU A 1 218 ? 5.885 3.982 -18.457 1.00 96.56 218 LEU A N 1
ATOM 1780 C CA . LEU A 1 218 ? 5.316 5.286 -18.118 1.00 96.56 218 LEU A CA 1
ATOM 1781 C C . LEU A 1 218 ? 3.911 5.158 -17.526 1.00 96.56 218 LEU A C 1
ATOM 1783 O O . LEU A 1 218 ? 3.591 5.868 -16.582 1.00 96.56 218 LEU A O 1
ATOM 1787 N N . ALA A 1 219 ? 3.087 4.233 -18.021 1.00 96.81 219 ALA A N 1
ATOM 1788 C CA . ALA A 1 219 ? 1.772 3.959 -17.449 1.00 96.81 219 ALA A CA 1
ATOM 1789 C C . ALA A 1 219 ? 1.863 3.427 -16.010 1.00 96.81 219 ALA A C 1
ATOM 1791 O O . ALA A 1 219 ? 1.144 3.901 -15.135 1.00 96.81 219 ALA A O 1
ATOM 1792 N N . LEU A 1 220 ? 2.762 2.470 -15.760 1.00 96.25 220 LEU A N 1
ATOM 1793 C CA . LEU A 1 220 ? 2.990 1.900 -14.429 1.00 96.25 220 LEU A CA 1
ATOM 1794 C C . LEU A 1 220 ? 3.465 2.965 -13.438 1.00 96.25 220 LEU A C 1
ATOM 1796 O O . LEU A 1 220 ? 2.888 3.112 -12.363 1.00 96.25 220 LEU A O 1
ATOM 1800 N N . LEU A 1 221 ? 4.485 3.739 -13.818 1.00 94.94 221 LEU A N 1
ATOM 1801 C CA . LEU A 1 221 ? 5.019 4.806 -12.973 1.00 94.94 221 LEU A CA 1
ATOM 1802 C C . LEU A 1 221 ? 4.048 5.992 -12.859 1.00 94.94 221 LEU A C 1
ATOM 1804 O O . LEU A 1 221 ? 3.989 6.657 -11.831 1.00 94.94 221 LEU A O 1
ATOM 1808 N N . GLY A 1 222 ? 3.212 6.217 -13.871 1.00 93.56 222 GLY A N 1
ATOM 1809 C CA . GLY A 1 222 ? 2.153 7.223 -13.858 1.00 93.56 222 GLY A CA 1
ATOM 1810 C C . GLY A 1 222 ? 1.058 6.965 -12.819 1.00 93.56 222 GLY A C 1
ATOM 1811 O O . GLY A 1 222 ? 0.292 7.875 -12.519 1.00 93.56 222 GLY A O 1
ATOM 1812 N N . ALA A 1 223 ? 0.989 5.766 -12.227 1.00 93.56 223 ALA A N 1
ATOM 1813 C CA . ALA A 1 223 ? 0.083 5.479 -11.116 1.00 93.56 223 ALA A CA 1
ATOM 1814 C C . ALA A 1 223 ? 0.548 6.097 -9.780 1.00 93.56 223 ALA A C 1
ATOM 1816 O O . ALA A 1 223 ? -0.280 6.350 -8.905 1.00 93.56 223 ALA A O 1
ATOM 1817 N N . LEU A 1 224 ? 1.851 6.356 -9.616 1.00 93.12 224 LEU A N 1
ATOM 1818 C CA . LEU A 1 224 ? 2.463 6.778 -8.348 1.00 93.12 224 LEU A CA 1
ATOM 1819 C C . LEU A 1 224 ? 1.893 8.098 -7.799 1.00 93.12 224 LEU A C 1
ATOM 1821 O O . LEU A 1 224 ? 1.550 8.125 -6.617 1.00 93.12 224 LEU A O 1
ATOM 1825 N N . PRO A 1 225 ? 1.692 9.165 -8.604 1.00 93.44 225 PRO A N 1
ATOM 1826 C CA . PRO A 1 225 ? 1.071 10.394 -8.108 1.00 93.44 225 PRO A CA 1
ATOM 1827 C C . PRO A 1 225 ? -0.335 10.171 -7.538 1.00 93.44 225 PRO A C 1
ATOM 1829 O O . PRO A 1 225 ? -0.721 10.804 -6.559 1.00 93.44 225 PRO A O 1
ATOM 1832 N N . TYR A 1 226 ? -1.102 9.236 -8.105 1.00 95.44 226 TYR A N 1
ATOM 1833 C CA . TYR A 1 226 ? -2.432 8.907 -7.593 1.00 95.44 226 TYR A CA 1
ATOM 1834 C C . TYR A 1 226 ? -2.371 8.111 -6.288 1.00 95.44 226 TYR A C 1
ATOM 1836 O O . TYR A 1 226 ? -3.253 8.270 -5.448 1.00 95.44 226 TYR A O 1
ATOM 1844 N N . LEU A 1 227 ? -1.329 7.298 -6.077 1.00 94.81 227 LEU A N 1
ATOM 1845 C CA . LEU A 1 227 ? -1.090 6.648 -4.785 1.00 94.81 227 LEU A CA 1
ATOM 1846 C C . LEU A 1 227 ? -0.765 7.672 -3.692 1.00 94.81 227 LEU A C 1
ATOM 1848 O O . LEU A 1 227 ? -1.199 7.495 -2.557 1.00 94.81 227 LEU A O 1
ATOM 1852 N N . GLU A 1 228 ? -0.057 8.751 -4.028 1.00 92.00 228 GLU A N 1
ATOM 1853 C CA . GLU A 1 228 ? 0.204 9.854 -3.097 1.00 92.00 228 GLU A CA 1
ATOM 1854 C C . GLU A 1 228 ? -1.101 10.561 -2.690 1.00 92.00 228 GLU A C 1
ATOM 1856 O O . GLU A 1 228 ? -1.375 10.720 -1.503 1.00 92.00 228 GLU A O 1
ATOM 1861 N N . ILE A 1 229 ? -1.974 10.873 -3.657 1.00 93.56 229 ILE A N 1
ATOM 1862 C CA . ILE A 1 229 ? -3.315 11.421 -3.377 1.00 93.56 229 ILE A CA 1
ATOM 1863 C C . ILE A 1 229 ? -4.125 10.460 -2.495 1.00 93.56 229 ILE A C 1
ATOM 1865 O O . ILE A 1 229 ? -4.758 10.882 -1.528 1.00 93.56 229 ILE A O 1
ATOM 1869 N N . LEU A 1 230 ? -4.093 9.160 -2.800 1.00 95.38 230 LEU A N 1
ATOM 1870 C CA . LEU A 1 230 ? -4.787 8.141 -2.012 1.00 95.38 230 LEU A CA 1
ATOM 1871 C C . LEU A 1 230 ? -4.271 8.072 -0.575 1.00 95.38 230 LEU A C 1
ATOM 1873 O O . LEU A 1 230 ? -5.076 7.983 0.344 1.00 95.38 230 LEU A O 1
ATOM 1877 N N . SER A 1 231 ? -2.957 8.167 -0.376 1.00 93.06 231 SER A N 1
ATOM 1878 C CA . SER A 1 231 ? -2.335 8.225 0.949 1.00 93.06 231 SER A CA 1
ATOM 1879 C C . SER A 1 231 ? -2.845 9.414 1.767 1.00 93.06 231 SER A C 1
ATOM 1881 O O . SER A 1 231 ? -3.189 9.264 2.938 1.00 93.06 231 SER A O 1
ATOM 1883 N N . GLN A 1 232 ? -2.956 10.590 1.143 1.00 91.50 232 GLN A N 1
ATOM 1884 C CA . GLN A 1 232 ? -3.475 11.797 1.793 1.00 91.50 232 GLN A CA 1
ATOM 1885 C C . GLN A 1 232 ? -4.957 11.662 2.157 1.00 91.50 232 GLN A C 1
ATOM 1887 O O . GLN A 1 232 ? -5.340 11.986 3.281 1.00 91.50 232 GLN A O 1
ATOM 1892 N N . LEU A 1 233 ? -5.783 11.153 1.237 1.00 94.38 233 LEU A N 1
ATOM 1893 C CA . LEU A 1 233 ? -7.205 10.906 1.489 1.00 94.38 233 LEU A CA 1
ATOM 1894 C C . LEU A 1 233 ? -7.408 9.882 2.610 1.00 94.38 233 LEU A C 1
ATOM 1896 O O . LEU A 1 233 ? -8.220 10.111 3.506 1.00 94.38 233 LEU A O 1
ATOM 1900 N N . ASP A 1 234 ? -6.657 8.780 2.579 1.00 94.00 234 ASP A N 1
ATOM 1901 C CA . ASP A 1 234 ? -6.717 7.729 3.592 1.00 94.00 234 ASP A CA 1
ATOM 1902 C C . ASP A 1 234 ? -6.345 8.272 4.976 1.00 94.00 234 ASP A C 1
ATOM 1904 O O . ASP A 1 234 ? -7.131 8.151 5.916 1.00 94.00 234 ASP A O 1
ATOM 1908 N N . ASN A 1 235 ? -5.213 8.977 5.080 1.00 92.88 235 ASN A N 1
ATOM 1909 C CA . ASN A 1 235 ? -4.776 9.610 6.324 1.00 92.88 235 ASN A CA 1
ATOM 1910 C C . ASN A 1 235 ? -5.781 10.643 6.838 1.00 92.88 235 ASN A C 1
ATOM 1912 O O . ASN A 1 235 ? -6.097 10.634 8.024 1.00 92.88 235 ASN A O 1
ATOM 1916 N N . MET A 1 236 ? -6.315 11.504 5.969 1.00 93.31 236 MET A N 1
ATOM 1917 C CA . MET A 1 236 ? -7.296 12.523 6.350 1.00 93.31 236 MET A CA 1
ATOM 1918 C C . MET A 1 236 ? -8.562 11.892 6.944 1.00 93.31 236 MET A C 1
ATOM 1920 O O . MET A 1 236 ? -9.019 12.301 8.013 1.00 93.31 236 MET A O 1
ATOM 1924 N N . HIS A 1 237 ? -9.132 10.890 6.271 1.00 94.94 237 HIS A N 1
ATOM 1925 C CA . HIS A 1 237 ? -10.351 10.237 6.741 1.00 94.94 237 HIS A CA 1
ATOM 1926 C C . HIS A 1 237 ? -10.113 9.392 7.994 1.00 94.94 237 HIS A C 1
ATOM 1928 O O . HIS A 1 237 ? -10.913 9.457 8.928 1.00 94.94 237 HIS A O 1
ATOM 1934 N N . LEU A 1 238 ? -9.019 8.625 8.048 1.00 94.50 238 LEU A N 1
ATOM 1935 C CA . LEU A 1 238 ? -8.693 7.830 9.229 1.00 94.50 238 LEU A CA 1
ATOM 1936 C C . LEU A 1 238 ? -8.375 8.720 10.431 1.00 94.50 238 LEU A C 1
ATOM 1938 O O . LEU A 1 238 ? -8.827 8.403 11.526 1.00 94.50 238 LEU A O 1
ATOM 1942 N N . ALA A 1 239 ? -7.702 9.859 10.249 1.00 94.62 239 ALA A N 1
ATOM 1943 C CA . ALA A 1 239 ? -7.465 10.825 11.319 1.00 94.62 239 ALA A CA 1
ATOM 1944 C C . ALA A 1 239 ? -8.777 11.327 11.949 1.00 94.62 239 ALA A C 1
ATOM 1946 O O . ALA A 1 239 ? -8.913 11.289 13.172 1.00 94.62 239 ALA A O 1
ATOM 1947 N N . ASP A 1 240 ? -9.767 11.734 11.142 1.00 94.62 240 ASP A N 1
ATOM 1948 C CA . ASP A 1 240 ? -11.084 12.147 11.660 1.00 94.62 240 ASP A CA 1
ATOM 1949 C C . ASP A 1 240 ? -11.791 10.996 12.395 1.00 94.62 240 ASP A C 1
ATOM 1951 O O . ASP A 1 240 ? -12.299 11.181 13.505 1.00 94.62 240 ASP A O 1
ATOM 1955 N N . MET A 1 241 ? -11.758 9.779 11.839 1.00 95.06 241 MET A N 1
ATOM 1956 C CA . MET A 1 241 ? -12.344 8.607 12.498 1.00 95.06 241 MET A CA 1
ATOM 1957 C C . MET A 1 241 ? -11.664 8.272 13.825 1.00 95.06 241 MET A C 1
ATOM 1959 O O . MET A 1 241 ? -12.353 7.935 14.785 1.00 95.06 241 MET A O 1
ATOM 1963 N N . ILE A 1 242 ? -10.338 8.378 13.902 1.00 95.81 242 ILE A N 1
ATOM 1964 C CA . ILE A 1 242 ? -9.557 8.139 15.119 1.00 95.81 242 ILE A CA 1
ATOM 1965 C C . ILE A 1 242 ? -9.909 9.182 16.185 1.00 95.81 242 ILE A C 1
ATOM 1967 O O . ILE A 1 242 ? -10.194 8.810 17.323 1.00 95.81 242 ILE A O 1
ATOM 1971 N N . LEU A 1 243 ? -9.956 10.469 15.820 1.00 94.81 243 LEU A N 1
ATOM 1972 C CA . LEU A 1 243 ? -10.289 11.563 16.741 1.00 94.81 243 LEU A CA 1
ATOM 1973 C C . LEU A 1 243 ? -11.710 11.443 17.308 1.00 94.81 243 LEU A C 1
ATOM 1975 O O . LEU A 1 243 ? -11.941 11.777 18.468 1.00 94.81 243 LEU A O 1
ATOM 1979 N N . ARG A 1 244 ? -12.657 10.940 16.508 1.00 95.12 244 ARG A N 1
ATOM 1980 C CA . ARG A 1 244 ? -14.046 10.675 16.926 1.00 95.12 244 ARG A CA 1
ATOM 1981 C C . ARG A 1 244 ? -14.247 9.285 17.533 1.00 95.12 244 ARG A C 1
ATOM 1983 O O . ARG A 1 244 ? -15.355 8.961 17.950 1.00 95.12 244 ARG A O 1
ATOM 1990 N N . ASN A 1 245 ? -13.199 8.462 17.556 1.00 94.88 245 ASN A N 1
ATOM 1991 C CA . ASN A 1 245 ? -13.232 7.044 17.907 1.00 94.88 245 ASN A CA 1
ATOM 1992 C C . ASN A 1 245 ? -14.295 6.222 17.137 1.00 94.88 245 ASN A C 1
ATOM 1994 O O . ASN A 1 245 ? -14.856 5.243 17.639 1.00 94.88 245 ASN A O 1
ATOM 1998 N N . ASN A 1 246 ? -14.567 6.595 15.886 1.00 94.19 246 ASN A N 1
ATOM 1999 C CA . ASN A 1 246 ? -15.460 5.853 15.003 1.00 94.19 246 ASN A CA 1
ATOM 2000 C C . ASN A 1 246 ? -14.893 4.448 14.751 1.00 94.19 246 ASN A C 1
ATOM 2002 O O . ASN A 1 246 ? -13.722 4.285 14.415 1.00 94.19 246 ASN A O 1
ATOM 2006 N N . GLY A 1 247 ? -15.723 3.416 14.930 1.00 91.62 247 GLY A N 1
ATOM 2007 C CA . GLY A 1 247 ? -15.312 2.022 14.732 1.00 91.62 247 GLY A CA 1
ATOM 2008 C C . GLY A 1 247 ? -14.247 1.516 15.715 1.00 91.62 247 GLY A C 1
ATOM 2009 O O . GLY A 1 247 ? -13.568 0.537 15.408 1.00 91.62 247 GLY A O 1
ATOM 2010 N N . ASN A 1 248 ? -14.103 2.153 16.887 1.00 93.94 248 ASN A N 1
ATOM 2011 C CA . ASN A 1 248 ? -13.081 1.846 17.898 1.00 93.94 248 ASN A CA 1
ATOM 2012 C C . ASN A 1 248 ? -11.639 1.996 17.377 1.00 93.94 248 ASN A C 1
ATOM 2014 O O . ASN A 1 248 ? -10.769 1.181 17.699 1.00 93.94 248 ASN A O 1
ATOM 2018 N N . MET A 1 249 ? -11.407 3.007 16.534 1.00 95.38 249 MET A N 1
ATOM 2019 C CA . MET A 1 249 ? -10.117 3.277 15.890 1.00 95.38 249 MET A CA 1
ATOM 2020 C C . MET A 1 249 ? -9.143 4.094 16.748 1.00 95.38 249 MET A C 1
ATOM 2022 O O . MET A 1 249 ? -7.991 4.260 16.351 1.00 95.38 249 MET A O 1
ATOM 2026 N N . GLN A 1 250 ? -9.555 4.589 17.918 1.00 95.81 250 GLN A N 1
ATOM 2027 C CA . GLN A 1 250 ? -8.655 5.301 18.821 1.00 95.81 250 GLN A CA 1
ATOM 2028 C C . GLN A 1 250 ? -7.697 4.318 19.507 1.00 95.81 250 GLN A C 1
ATOM 2030 O O . GLN A 1 250 ? -8.119 3.491 20.311 1.00 95.81 250 GLN A O 1
ATOM 2035 N N . GLY A 1 251 ? -6.408 4.412 19.183 1.00 95.06 251 GLY A N 1
ATOM 2036 C CA . GLY A 1 251 ? -5.372 3.528 19.705 1.00 95.06 251 GLY A CA 1
ATOM 2037 C C . GLY A 1 251 ? -3.976 4.091 19.484 1.00 95.06 251 GLY A C 1
ATOM 2038 O O . GLY A 1 251 ? -3.774 5.014 18.693 1.00 95.06 251 GLY A O 1
ATOM 2039 N N . ARG A 1 252 ? -2.990 3.542 20.196 1.00 95.62 252 ARG A N 1
ATOM 2040 C CA . ARG A 1 252 ? -1.600 4.014 20.108 1.00 95.62 252 ARG A CA 1
ATOM 2041 C C . ARG A 1 252 ? -1.043 3.909 18.686 1.00 95.62 252 ARG A C 1
ATOM 2043 O O . ARG A 1 252 ? -0.517 4.889 18.168 1.00 95.62 252 ARG A O 1
ATOM 2050 N N . LEU A 1 253 ? -1.201 2.751 18.049 1.00 95.81 253 LEU A N 1
ATOM 2051 C CA . LEU A 1 253 ? -0.646 2.488 16.725 1.00 95.81 253 LEU A CA 1
ATOM 2052 C C . LEU A 1 253 ? -1.317 3.343 15.644 1.00 95.81 253 LEU A C 1
ATOM 2054 O O . LEU A 1 253 ? -0.640 3.892 14.780 1.00 95.81 253 LEU A O 1
ATOM 2058 N N . THR A 1 254 ? -2.645 3.471 15.693 1.00 95.62 254 THR A N 1
ATOM 2059 C CA . THR A 1 254 ? -3.401 4.286 14.732 1.00 95.62 254 THR A CA 1
ATOM 2060 C C . THR A 1 254 ? -3.034 5.766 14.860 1.00 95.62 254 THR A C 1
ATOM 2062 O O . THR A 1 254 ? -2.862 6.430 13.840 1.00 95.62 254 THR A O 1
ATOM 2065 N N . ASN A 1 255 ? -2.816 6.265 16.083 1.00 93.75 255 ASN A N 1
ATOM 2066 C CA . ASN A 1 255 ? -2.302 7.617 16.319 1.00 93.75 255 ASN A CA 1
ATOM 2067 C C . ASN A 1 255 ? -0.885 7.803 15.750 1.00 93.75 255 ASN A C 1
ATOM 2069 O O . ASN A 1 255 ? -0.631 8.781 15.046 1.00 93.75 255 ASN A O 1
ATOM 2073 N N . GLU A 1 256 ? 0.032 6.869 16.024 1.00 92.56 256 GLU A N 1
ATOM 2074 C CA . GLU A 1 256 ? 1.417 6.933 15.537 1.00 92.56 256 GLU A CA 1
ATOM 2075 C C . GLU A 1 256 ? 1.496 6.888 13.996 1.00 92.56 256 GLU A C 1
ATOM 2077 O O . GLU A 1 256 ? 2.330 7.581 13.417 1.00 92.56 256 GLU A O 1
ATOM 2082 N N . ILE A 1 257 ? 0.601 6.150 13.325 1.00 92.19 257 ILE A N 1
ATOM 2083 C CA . ILE A 1 257 ? 0.568 6.042 11.855 1.00 92.19 257 ILE A CA 1
ATOM 2084 C C . ILE A 1 257 ? -0.167 7.214 11.187 1.00 92.19 257 ILE A C 1
ATOM 2086 O O . ILE A 1 257 ? 0.334 7.740 10.196 1.00 92.19 257 ILE A O 1
ATOM 2090 N N . HIS A 1 258 ? -1.339 7.629 11.682 1.00 91.62 258 HIS A N 1
ATOM 2091 C CA . HIS A 1 258 ? -2.226 8.553 10.950 1.00 91.62 258 HIS A CA 1
ATOM 2092 C C . HIS A 1 258 ? -2.294 9.974 11.521 1.00 91.62 258 HIS A C 1
ATOM 2094 O O . HIS A 1 258 ? -2.658 10.891 10.792 1.00 91.62 258 HIS A O 1
ATOM 2100 N N . LEU A 1 259 ? -1.962 10.189 12.800 1.00 85.25 259 LEU A N 1
ATOM 2101 C CA . LEU A 1 259 ? -1.979 11.530 13.410 1.00 85.25 259 LEU A CA 1
ATOM 2102 C C . LEU A 1 259 ? -0.575 12.128 13.515 1.00 85.25 259 LEU A C 1
ATOM 2104 O O . LEU A 1 259 ? -0.373 13.301 13.204 1.00 85.25 259 LEU A O 1
ATOM 2108 N N . ASN A 1 260 ? 0.407 11.319 13.911 1.00 76.19 260 ASN A N 1
ATOM 2109 C CA . ASN A 1 260 ? 1.794 11.766 14.050 1.00 76.19 260 ASN A CA 1
ATOM 2110 C C . ASN A 1 260 ? 2.528 11.831 12.702 1.00 76.19 260 ASN A C 1
ATOM 2112 O O . ASN A 1 260 ? 3.531 12.520 12.587 1.00 76.19 260 ASN A O 1
ATOM 2116 N N . SER A 1 261 ? 2.025 11.174 11.655 1.00 58.44 261 SER A N 1
ATOM 2117 C CA . SER A 1 261 ? 2.537 11.372 10.292 1.00 58.44 261 SER A CA 1
ATOM 2118 C C . SER A 1 261 ? 2.201 12.757 9.727 1.00 58.44 261 SER A C 1
ATOM 2120 O O . SER A 1 261 ? 2.930 13.254 8.873 1.00 58.44 261 SER A O 1
ATOM 2122 N N . ILE A 1 262 ? 1.137 13.396 10.233 1.00 49.50 262 ILE A N 1
ATOM 2123 C CA . ILE A 1 262 ? 0.711 14.760 9.874 1.00 49.50 262 ILE A CA 1
ATOM 2124 C C . ILE A 1 262 ? 1.446 15.809 10.728 1.00 49.50 262 ILE A C 1
ATOM 2126 O O . ILE A 1 262 ? 1.637 16.945 10.299 1.00 49.50 262 ILE A O 1
ATOM 2130 N N . ARG A 1 263 ? 1.873 15.433 11.939 1.00 39.91 263 ARG A N 1
ATOM 2131 C CA . ARG A 1 263 ? 2.628 16.282 12.868 1.00 39.91 263 ARG A CA 1
ATOM 2132 C C . ARG A 1 263 ? 4.067 15.803 12.963 1.00 39.91 263 ARG A C 1
ATOM 2134 O O . ARG A 1 263 ? 4.378 14.961 13.799 1.00 39.91 263 ARG A O 1
ATOM 2141 N N . ILE A 1 264 ? 4.942 16.358 12.139 1.00 40.59 264 ILE A N 1
ATOM 2142 C CA . ILE A 1 264 ? 6.379 16.228 12.365 1.00 40.59 264 ILE A CA 1
ATOM 2143 C C . ILE A 1 264 ? 6.936 17.641 12.518 1.00 40.59 264 ILE A C 1
ATOM 2145 O O . ILE A 1 264 ? 6.997 18.384 11.538 1.00 40.59 264 ILE A O 1
ATOM 2149 N N . ASP A 1 265 ? 7.241 17.978 13.775 1.00 33.06 265 ASP A N 1
ATOM 2150 C CA . ASP A 1 265 ? 8.153 19.061 14.166 1.00 33.06 265 ASP A CA 1
ATOM 2151 C C . ASP A 1 265 ? 9.569 18.802 13.620 1.00 33.06 265 ASP A C 1
ATOM 2153 O O . ASP A 1 265 ? 9.996 17.618 13.608 1.00 33.06 265 ASP A O 1
#

Foldseek 3Di:
DLLQLVPDPWDDDQDADQADALLCCLVCLVNGPTRHRLDLVQADEDDLQCVSVLVSNLSSSLSVVLVPPPLLVVFDSVLSSVLSLLLSQLLQLLSQLVSCLVVVPLFTDSTSNYTHDLVPDPDPLVNVLRVVSRVLSVPQPSVLCVVLVPDPQLSVLLSQLSSLDDPPPVPDPPPPDDDPSSVVSSVVSNVVSLVVNLVCLCVVCVVDDPVRSVVNSCSSVSCNVSSVVSSVSNLVSLVVCCVVCRSVSPYNNSCVRRVVVVDDD